Protein AF-A0A812RQC5-F1 (afdb_monomer_lite)

Foldseek 3Di:
DDDDDDDDDDDDDDDDDDDDDDDDDDDDPDDDPFFDAQEEEEADDPPDPCPVQVVLLVVVLVVVVGHYHYDDPPDDQVNLVVVLVVCLVRLHEYEQAQDLCALQPQVDPDHNVNSLVSCLVSLRAYAYAAQDPDPPRANPVGQAADNRRNPSVRNVSCCQRPNPPPPRNPDDHHYCNPPGSVRVSVVVCVNNDGD

Secondary structure (DSSP, 8-state):
-------------------PPPPPPPPPPPPP-----S-EEEE--TTSTTHHHHHHHHHHHHHTT--EEE--TT--HHHHHHHHHHHHHTT-EEEEEE-TTTT---S-SSSHHHHHHHHHHTT-EEEEEE-SSSSS---TT-SS--SS-SS-HHHHHHHHHTSTT-TT--S--EE-TT--HHHHHHHHHHHH---

Sequence (195 aa):
MGCGASASETKGSDAVVPSTSPPSAPATPAPAPTSRFSCAMFSLDLGSEYEAQMREVYEILKEQGCDVLIRDAADDGEMIEKRLSKIKEEEGVLLAVCTSNYAAFDGRPHNTYFELDFAYENKVCVWPLRVENIYPPIPAWGTGRNSRDPSGNGPAIIAIAIGPKSDGVKMKCLDCRSQTAEEIAAAISKNLKRE

Structure (mmCIF, N/CA/C/O backbone):
data_AF-A0A812RQC5-F1
#
_entry.id   AF-A0A812RQC5-F1
#
loop_
_atom_site.group_PDB
_atom_site.id
_atom_site.type_symbol
_atom_site.label_atom_id
_atom_site.label_alt_id
_atom_site.label_comp_id
_atom_site.label_asym_id
_atom_site.label_entity_id
_atom_site.label_seq_id
_atom_site.pdbx_PDB_ins_code
_atom_site.Cartn_x
_atom_site.Cartn_y
_atom_site.Cartn_z
_atom_site.occupancy
_atom_site.B_iso_or_equiv
_atom_site.auth_seq_id
_atom_site.auth_comp_id
_atom_site.auth_asym_id
_atom_site.auth_atom_id
_atom_site.pdbx_PDB_model_num
ATOM 1 N N . MET A 1 1 ? -5.236 -88.252 61.262 1.00 41.81 1 MET A N 1
ATOM 2 C CA . MET A 1 1 ? -4.851 -88.228 62.691 1.00 41.81 1 MET A CA 1
ATOM 3 C C . MET A 1 1 ? -4.342 -86.832 63.019 1.00 41.81 1 MET A C 1
ATOM 5 O O . MET A 1 1 ? -3.509 -86.354 62.266 1.00 41.81 1 MET A O 1
ATOM 9 N N . GLY A 1 2 ? -4.853 -86.223 64.098 1.00 44.31 2 GLY A N 1
ATOM 10 C CA . GLY A 1 2 ? -4.347 -84.990 64.733 1.00 44.31 2 GLY A CA 1
ATOM 11 C C . GLY A 1 2 ? -4.808 -83.693 64.053 1.00 44.31 2 GLY A C 1
ATOM 12 O O . GLY A 1 2 ? -4.371 -83.420 62.947 1.00 44.31 2 GLY A O 1
ATOM 13 N N . CYS A 1 3 ? -5.807 -82.945 64.537 1.00 39.38 3 CYS A N 1
ATOM 14 C CA . CYS A 1 3 ? -5.924 -82.211 65.814 1.00 39.38 3 CYS A CA 1
ATOM 15 C C . CYS A 1 3 ? -4.924 -81.057 65.943 1.00 39.38 3 CYS A C 1
ATOM 17 O O . CYS A 1 3 ? -3.722 -81.296 65.930 1.00 39.38 3 CYS A O 1
ATOM 19 N N . GLY A 1 4 ? -5.432 -79.848 66.206 1.00 36.91 4 GLY A N 1
ATOM 20 C CA . GLY A 1 4 ? -4.649 -78.805 66.873 1.00 36.91 4 GLY A CA 1
ATOM 21 C C . GLY A 1 4 ? -4.984 -77.383 66.450 1.00 36.91 4 GLY A C 1
ATOM 22 O O . GLY A 1 4 ? -4.296 -76.817 65.614 1.00 36.91 4 GLY A O 1
ATOM 23 N N . ALA A 1 5 ? -6.027 -76.814 67.051 1.00 44.47 5 ALA A N 1
ATOM 24 C CA . ALA A 1 5 ? -6.339 -75.389 67.017 1.00 44.47 5 ALA A CA 1
ATOM 25 C C . ALA A 1 5 ? -5.275 -74.546 67.748 1.00 44.47 5 ALA A C 1
ATOM 27 O O . ALA A 1 5 ? -4.687 -75.032 68.709 1.00 44.47 5 ALA A O 1
ATOM 28 N N . SER A 1 6 ? -5.126 -73.267 67.386 1.00 45.22 6 SER A N 1
ATOM 29 C CA . SER A 1 6 ? -5.274 -72.177 68.365 1.00 45.22 6 SER A CA 1
ATOM 30 C C . SER A 1 6 ? -5.324 -70.803 67.695 1.00 45.22 6 SER A C 1
ATOM 32 O O . SER A 1 6 ? -4.553 -70.501 66.788 1.00 45.22 6 SER A O 1
ATOM 34 N N . ALA A 1 7 ? -6.271 -69.997 68.163 1.00 47.59 7 ALA A N 1
ATOM 35 C CA . ALA A 1 7 ? -6.564 -68.635 67.743 1.00 47.59 7 ALA A CA 1
ATOM 36 C C . ALA A 1 7 ? -5.576 -67.616 68.330 1.00 47.59 7 ALA A C 1
ATOM 38 O O . ALA A 1 7 ? -4.964 -67.884 69.362 1.00 47.59 7 ALA A O 1
ATOM 39 N N . SER A 1 8 ? -5.519 -66.416 67.742 1.00 44.84 8 SER A N 1
ATOM 40 C CA . SER A 1 8 ? -5.571 -65.142 68.480 1.00 44.84 8 SER A CA 1
ATOM 41 C C . SER A 1 8 ? -5.824 -63.966 67.531 1.00 44.84 8 SER A C 1
ATOM 43 O O . SER A 1 8 ? -5.210 -63.849 66.475 1.00 44.84 8 SER A O 1
ATOM 45 N N . GLU A 1 9 ? -6.778 -63.136 67.940 1.00 43.19 9 GLU A N 1
ATOM 46 C CA . GLU A 1 9 ? -7.275 -61.902 67.330 1.00 43.19 9 GLU A CA 1
ATOM 47 C C . GLU A 1 9 ? -6.204 -60.822 67.126 1.00 43.19 9 GLU A C 1
ATOM 49 O O . GLU A 1 9 ? -5.286 -60.695 67.933 1.00 43.19 9 GLU A O 1
ATOM 54 N N . THR A 1 10 ? -6.422 -59.915 66.166 1.00 43.19 10 THR A N 1
ATOM 55 C CA . THR A 1 10 ? -6.520 -58.477 66.492 1.00 43.19 10 THR A CA 1
ATOM 56 C C . THR A 1 10 ? -7.149 -57.645 65.369 1.00 43.19 10 THR A C 1
ATOM 58 O O . THR A 1 10 ? -6.876 -57.815 64.186 1.00 43.19 10 THR A O 1
ATOM 61 N N . LYS A 1 11 ? -8.030 -56.747 65.818 1.00 46.12 11 LYS A N 1
ATOM 62 C CA . LYS A 1 11 ? -8.735 -55.655 65.134 1.00 46.12 11 LYS A CA 1
ATOM 63 C C . LYS A 1 11 ? -7.839 -54.750 64.280 1.00 46.12 11 LYS A C 1
ATOM 65 O O . LYS A 1 11 ? -6.756 -54.375 64.710 1.00 46.12 11 LYS A O 1
ATOM 70 N N . GLY A 1 12 ? -8.416 -54.236 63.194 1.00 41.06 12 GLY A N 1
ATOM 71 C CA . GLY A 1 12 ? -7.930 -53.051 62.487 1.00 41.06 12 GLY A CA 1
ATOM 72 C C . GLY A 1 12 ? -8.883 -52.635 61.369 1.00 41.06 12 GLY A C 1
ATOM 73 O O . GLY A 1 12 ? -8.657 -52.978 60.216 1.00 41.06 12 GLY A O 1
ATOM 74 N N . SER A 1 13 ? -9.973 -51.949 61.724 1.00 48.38 13 SER A N 1
ATOM 75 C CA . SER A 1 13 ? -10.787 -51.189 60.769 1.00 48.38 13 SER A CA 1
ATOM 76 C C . SER A 1 13 ? -10.016 -49.946 60.349 1.00 48.38 13 SER A C 1
ATOM 78 O O . SER A 1 13 ? -9.687 -49.149 61.221 1.00 48.38 13 SER A O 1
ATOM 80 N N . ASP A 1 14 ? -9.833 -49.731 59.049 1.00 44.38 14 ASP A N 1
ATOM 81 C CA . ASP A 1 14 ? -9.637 -48.383 58.523 1.00 44.38 14 ASP A CA 1
ATOM 82 C C . ASP A 1 14 ? -10.391 -48.205 57.206 1.00 44.38 14 ASP A C 1
ATOM 84 O O . ASP A 1 14 ? -10.466 -49.100 56.359 1.00 44.38 14 ASP A O 1
ATOM 88 N N . ALA A 1 15 ? -11.068 -47.069 57.127 1.00 44.47 15 ALA A N 1
ATOM 89 C CA . ALA A 1 15 ? -12.139 -46.774 56.200 1.00 44.47 15 ALA A CA 1
ATOM 90 C C . ALA A 1 15 ? -11.589 -46.268 54.861 1.00 44.47 15 ALA A C 1
ATOM 92 O O . ALA A 1 15 ? -10.775 -45.350 54.804 1.00 44.47 15 ALA A O 1
ATOM 93 N N . VAL A 1 16 ? -12.099 -46.827 53.763 1.00 48.31 16 VAL A N 1
ATOM 94 C CA . VAL A 1 16 ? -11.902 -46.292 52.412 1.00 48.31 16 VAL A CA 1
ATOM 95 C C . VAL A 1 16 ? -12.766 -45.038 52.259 1.00 48.31 16 VAL A C 1
ATOM 97 O O . VAL A 1 16 ? -13.988 -45.121 52.149 1.00 48.31 16 VAL A O 1
ATOM 100 N N . VAL A 1 17 ? -12.131 -43.868 52.264 1.00 55.75 17 VAL A N 1
ATOM 101 C CA . VAL A 1 17 ? -12.746 -42.595 51.861 1.00 55.75 17 VAL A CA 1
ATOM 102 C C . VAL A 1 17 ? -12.856 -42.527 50.330 1.00 55.75 17 VAL A C 1
ATOM 104 O O . VAL A 1 17 ? -11.856 -42.743 49.644 1.00 55.75 17 VAL A O 1
ATOM 107 N N . PRO A 1 18 ? -14.031 -42.206 49.757 1.00 52.88 18 PRO A N 1
ATOM 108 C CA . PRO A 1 18 ? -14.160 -41.942 48.329 1.00 52.88 18 PRO A CA 1
ATOM 109 C C . PRO A 1 18 ? -13.619 -40.542 47.993 1.00 52.88 18 PRO A C 1
ATOM 111 O O . PRO A 1 18 ? -14.075 -39.537 48.537 1.00 52.88 18 PRO A O 1
ATOM 114 N N . SER A 1 19 ? -12.648 -40.469 47.078 1.00 44.78 19 SER A N 1
ATOM 115 C CA . SER A 1 19 ? -12.186 -39.207 46.489 1.00 44.78 19 SER A CA 1
ATOM 116 C C . SER A 1 19 ? -13.228 -38.662 45.515 1.00 44.78 19 SER A C 1
ATOM 118 O O . SER A 1 19 ? -13.304 -39.082 44.363 1.00 44.78 19 SER A O 1
ATOM 120 N N . THR A 1 20 ? -14.015 -37.695 45.973 1.00 48.50 20 THR A N 1
ATOM 121 C CA . THR A 1 20 ? -14.871 -36.865 45.121 1.00 48.50 20 THR A CA 1
ATOM 122 C C . THR A 1 20 ? -14.014 -35.779 44.468 1.00 48.50 20 THR A C 1
ATOM 124 O O . THR A 1 20 ? -13.433 -34.943 45.159 1.00 48.50 20 THR A O 1
ATOM 127 N N . SER A 1 21 ? -13.902 -35.795 43.139 1.00 54.09 21 SER A N 1
ATOM 128 C CA . SER A 1 21 ? -13.226 -34.740 42.374 1.00 54.09 21 SER A CA 1
ATOM 129 C C . SER A 1 21 ? -13.984 -33.405 42.476 1.00 54.09 21 SER A C 1
ATOM 131 O O . SER A 1 21 ? -15.218 -33.412 42.476 1.00 54.09 21 SER A O 1
ATOM 133 N N . PRO A 1 22 ? -13.288 -32.255 42.538 1.00 59.88 22 PRO A N 1
ATOM 134 C CA . PRO A 1 22 ? -13.935 -30.948 42.565 1.00 59.88 22 PRO A CA 1
ATOM 135 C C . PRO A 1 22 ? -14.498 -30.553 41.184 1.00 59.88 22 PRO A C 1
ATOM 137 O O . PRO A 1 22 ? -13.989 -31.006 40.155 1.00 59.88 22 PRO A O 1
ATOM 140 N N . PRO A 1 23 ? -15.535 -29.696 41.144 1.00 55.62 23 PRO A N 1
ATOM 141 C CA . PRO A 1 23 ? -16.143 -29.228 39.903 1.00 55.62 23 PRO A CA 1
ATOM 142 C C . PRO A 1 23 ? -15.196 -28.306 39.122 1.00 55.62 23 PRO A C 1
ATOM 144 O O . PRO A 1 23 ? -14.562 -27.413 39.685 1.00 55.62 23 PRO A O 1
ATOM 147 N N . SER A 1 24 ? -15.122 -28.528 37.808 1.00 55.41 24 SER A N 1
ATOM 148 C CA . SER A 1 24 ? -14.370 -27.703 36.862 1.00 55.41 24 SER A CA 1
ATOM 149 C C . SER A 1 24 ? -14.839 -26.247 36.900 1.00 55.41 24 SER A C 1
ATOM 151 O O . SER A 1 24 ? -16.028 -25.960 36.764 1.00 55.41 24 SER A O 1
ATOM 153 N N . ALA A 1 25 ? -13.884 -25.333 37.072 1.00 59.78 25 ALA A N 1
ATOM 154 C CA . ALA A 1 25 ? -14.107 -23.896 36.990 1.00 59.78 25 ALA A CA 1
ATOM 155 C C . ALA A 1 25 ? -14.645 -23.487 35.600 1.00 59.78 25 ALA A C 1
ATOM 157 O O . ALA A 1 25 ? -14.299 -24.127 34.601 1.00 59.78 25 ALA A O 1
ATOM 158 N N . PRO A 1 26 ? -15.464 -22.423 35.509 1.00 56.00 26 PRO A N 1
ATOM 159 C CA . PRO A 1 26 ? -15.927 -21.900 34.230 1.00 56.00 26 PRO A CA 1
ATOM 160 C C . PRO A 1 26 ? -14.737 -21.418 33.394 1.00 56.00 26 PRO A C 1
ATOM 162 O O . PRO A 1 26 ? -13.873 -20.688 33.882 1.00 56.00 26 PRO A O 1
ATOM 165 N N . ALA A 1 27 ? -14.697 -21.848 32.132 1.00 54.97 27 ALA A N 1
ATOM 166 C CA . ALA A 1 27 ? -13.685 -21.437 31.172 1.00 54.97 27 ALA A CA 1
ATOM 167 C C . ALA A 1 27 ? -13.690 -19.908 31.031 1.00 54.97 27 ALA A C 1
ATOM 169 O O . ALA A 1 27 ? -14.708 -19.304 30.691 1.00 54.97 27 ALA A O 1
ATOM 170 N N . THR A 1 28 ? -12.544 -19.290 31.306 1.00 56.59 28 THR A N 1
ATOM 171 C CA . THR A 1 28 ? -12.288 -17.883 31.003 1.00 56.59 28 THR A CA 1
ATOM 172 C C . THR A 1 28 ? -12.562 -17.646 29.512 1.00 56.59 28 THR A C 1
ATOM 174 O O . THR A 1 28 ? -12.042 -18.411 28.693 1.00 56.59 28 THR A O 1
ATOM 177 N N . PRO A 1 29 ? -13.362 -16.634 29.125 1.00 55.22 29 PRO A N 1
ATOM 178 C CA . PRO A 1 29 ? -13.504 -16.281 27.720 1.00 55.22 29 PRO A CA 1
ATOM 179 C C . PRO A 1 29 ? -12.118 -15.951 27.162 1.00 55.22 29 PRO A C 1
ATOM 181 O O . PRO A 1 29 ? -11.363 -15.185 27.763 1.00 55.22 29 PRO A O 1
ATOM 184 N N . ALA A 1 30 ? -11.765 -16.588 26.045 1.00 56.34 30 ALA A N 1
ATOM 185 C CA . ALA A 1 30 ? -10.523 -16.306 25.341 1.00 56.34 30 ALA A CA 1
ATOM 186 C C . ALA A 1 30 ? -10.435 -14.795 25.048 1.00 56.34 30 ALA A C 1
ATOM 188 O O . ALA A 1 30 ? -11.458 -14.198 24.702 1.00 56.34 30 ALA A O 1
ATOM 189 N N . PRO A 1 31 ? -9.255 -14.164 25.194 1.00 47.78 31 PRO A N 1
ATOM 190 C CA . PRO A 1 31 ? -9.100 -12.754 24.870 1.00 47.78 31 PRO A CA 1
ATOM 191 C C . PRO A 1 31 ? -9.508 -12.522 23.411 1.00 47.78 31 PRO A C 1
ATOM 193 O O . PRO A 1 31 ? -9.079 -13.257 22.517 1.00 47.78 31 PRO A O 1
ATOM 196 N N . ALA A 1 32 ? -10.363 -11.521 23.192 1.00 47.94 32 ALA A N 1
ATOM 197 C CA . ALA A 1 32 ? -10.750 -11.070 21.863 1.00 47.94 32 ALA A CA 1
ATOM 198 C C . ALA A 1 32 ? -9.495 -10.709 21.040 1.00 47.94 32 ALA A C 1
ATOM 200 O O . ALA A 1 32 ? -8.478 -10.308 21.622 1.00 47.94 32 ALA A O 1
ATOM 201 N N . PRO A 1 33 ? -9.514 -10.891 19.707 1.00 45.19 33 PRO A N 1
ATOM 202 C CA . PRO A 1 33 ? -8.381 -10.547 18.862 1.00 45.19 33 PRO A CA 1
ATOM 203 C C . PRO A 1 33 ? -8.095 -9.046 18.977 1.00 45.19 33 PRO A C 1
ATOM 205 O O . PRO A 1 33 ? -8.809 -8.216 18.428 1.00 45.19 33 PRO A O 1
ATOM 208 N N . THR A 1 34 ? -7.029 -8.697 19.692 1.00 48.62 34 THR A N 1
ATOM 209 C CA . THR A 1 34 ? -6.554 -7.321 19.806 1.00 48.62 34 THR A CA 1
ATOM 210 C C . THR A 1 34 ? -6.137 -6.823 18.430 1.00 48.62 34 THR A C 1
ATOM 212 O O . THR A 1 34 ? -5.195 -7.345 17.823 1.00 48.62 34 THR A O 1
ATOM 215 N N . SER A 1 35 ? -6.834 -5.814 17.915 1.00 54.34 35 SER A N 1
ATOM 216 C CA . SER A 1 35 ? -6.371 -5.128 16.713 1.00 54.34 35 SER A CA 1
ATOM 217 C C . SER A 1 35 ? -4.988 -4.547 16.918 1.00 54.34 35 SER A C 1
ATOM 219 O O . SER A 1 35 ? -4.636 -4.088 18.010 1.00 54.34 35 SER A O 1
ATOM 221 N N . ARG A 1 36 ? -4.208 -4.567 15.842 1.00 65.44 36 ARG A N 1
ATOM 222 C CA . ARG A 1 36 ? -2.776 -4.283 15.886 1.00 65.44 36 ARG A CA 1
ATOM 223 C C . ARG A 1 36 ? -2.381 -2.929 15.310 1.00 65.44 36 ARG A C 1
ATOM 225 O O . ARG A 1 36 ? -1.261 -2.525 15.578 1.00 65.44 36 ARG A O 1
ATOM 232 N N . PHE A 1 37 ? -3.253 -2.249 14.565 1.00 75.69 37 PHE A N 1
ATOM 233 C CA . PHE A 1 37 ? -2.884 -1.047 13.807 1.00 75.69 37 PHE A CA 1
ATOM 234 C C . PHE A 1 37 ? -3.917 0.062 14.005 1.00 75.69 37 PHE A C 1
ATOM 236 O O . PHE A 1 37 ? -5.107 -0.186 13.854 1.00 75.69 37 PHE A O 1
ATOM 243 N N . SER A 1 38 ? -3.474 1.275 14.337 1.00 81.12 38 SER A N 1
ATOM 244 C CA . SER A 1 38 ? -4.353 2.446 14.513 1.00 81.12 38 SER A CA 1
ATOM 245 C C . SER A 1 38 ? -4.619 3.220 13.226 1.00 81.12 38 SER A C 1
ATOM 247 O O . SER A 1 38 ? -5.593 3.961 13.172 1.00 81.12 38 SER A O 1
ATOM 249 N N . CYS A 1 39 ? -3.773 3.046 12.209 1.00 91.00 39 CYS A N 1
ATOM 250 C CA . CYS A 1 39 ? -3.795 3.830 10.981 1.00 91.00 39 CYS A CA 1
ATOM 251 C C . CYS A 1 39 ? -3.306 2.996 9.791 1.00 91.00 39 CYS A C 1
ATOM 253 O O . CYS A 1 39 ? -2.495 2.078 9.958 1.00 91.00 39 CYS A O 1
ATOM 255 N N . ALA A 1 40 ? -3.787 3.305 8.589 1.00 94.00 40 ALA A N 1
ATOM 256 C CA . ALA A 1 40 ? -3.334 2.672 7.356 1.00 94.00 40 ALA A CA 1
ATOM 257 C C . ALA A 1 40 ? -3.120 3.683 6.226 1.00 94.00 40 ALA A C 1
ATOM 259 O O . ALA A 1 40 ? -3.833 4.676 6.134 1.00 94.00 40 ALA A O 1
ATOM 260 N N . MET A 1 41 ? -2.185 3.407 5.318 1.00 95.44 41 MET A N 1
ATOM 261 C CA . MET A 1 41 ? -1.976 4.200 4.103 1.00 95.44 41 MET A CA 1
ATOM 262 C C . MET A 1 41 ? -2.011 3.318 2.861 1.00 95.44 41 MET A C 1
ATOM 264 O O . MET A 1 41 ? -1.260 2.350 2.770 1.00 95.44 41 MET A O 1
ATOM 268 N N . PHE A 1 42 ? -2.832 3.681 1.877 1.00 95.69 42 PHE A N 1
ATOM 269 C CA . PHE A 1 42 ? -2.803 3.073 0.550 1.00 95.69 42 PHE A CA 1
ATOM 270 C C . PHE A 1 42 ? -1.585 3.542 -0.244 1.00 95.69 42 PHE A C 1
ATOM 272 O O . PHE A 1 42 ? -1.436 4.730 -0.531 1.00 95.69 42 PHE A O 1
ATOM 279 N N . SER A 1 43 ? -0.758 2.576 -0.637 1.00 93.75 43 SER A N 1
ATOM 280 C CA . SER A 1 43 ? 0.317 2.722 -1.614 1.00 93.75 43 SER A CA 1
ATOM 281 C C . SER A 1 43 ? -0.187 2.185 -2.950 1.00 93.75 43 SER A C 1
ATOM 283 O O . SER A 1 43 ? -0.335 0.970 -3.118 1.00 93.75 43 SER A O 1
ATOM 285 N N . LEU A 1 44 ? -0.515 3.085 -3.878 1.00 91.06 44 LEU A N 1
ATOM 286 C CA . LEU A 1 44 ? -1.114 2.738 -5.168 1.00 91.06 44 LEU A CA 1
ATOM 287 C C . LEU A 1 44 ? -0.437 3.451 -6.339 1.00 91.06 44 LEU A C 1
ATOM 289 O O . LEU A 1 44 ? 0.070 4.566 -6.210 1.00 91.06 44 LEU A O 1
ATOM 293 N N . ASP A 1 45 ? -0.452 2.792 -7.494 1.00 86.88 45 ASP A N 1
ATOM 294 C CA . ASP A 1 45 ? -0.010 3.379 -8.756 1.00 86.88 45 ASP A CA 1
ATOM 295 C C . ASP A 1 45 ? -1.134 4.250 -9.339 1.00 86.88 45 ASP A C 1
ATOM 297 O O . ASP A 1 45 ? -2.206 3.743 -9.693 1.00 86.88 45 ASP A O 1
ATOM 301 N N . LEU A 1 46 ? -0.906 5.566 -9.387 1.00 85.12 46 LEU A N 1
ATOM 302 C CA . LEU A 1 46 ? -1.868 6.535 -9.914 1.00 85.12 46 LEU A CA 1
ATOM 303 C C . LEU A 1 46 ? -2.037 6.340 -11.429 1.00 85.12 46 LEU A C 1
ATOM 305 O O . LEU A 1 46 ? -1.063 6.218 -12.170 1.00 85.12 46 LEU A O 1
ATOM 309 N N . GLY A 1 47 ? -3.279 6.335 -11.899 1.00 83.56 47 GLY A N 1
ATOM 310 C CA . GLY A 1 47 ? -3.658 6.045 -13.280 1.00 83.56 47 GLY A CA 1
ATOM 311 C C . GLY A 1 47 ? -3.787 4.553 -13.600 1.00 83.56 47 GLY A C 1
ATOM 312 O O . GLY A 1 47 ? -4.035 4.208 -14.757 1.00 83.56 47 GLY A O 1
ATOM 313 N N . SER A 1 48 ? -3.625 3.664 -12.616 1.00 86.19 48 SER A N 1
ATOM 314 C CA . SER A 1 48 ? -3.915 2.238 -12.795 1.00 86.19 48 SER A CA 1
ATOM 315 C C . SER A 1 48 ? -5.421 1.973 -12.896 1.00 86.19 48 SER A C 1
ATOM 317 O O . SER A 1 48 ? -6.243 2.732 -12.383 1.00 86.19 48 SER A O 1
ATOM 319 N N . GLU A 1 49 ? -5.799 0.852 -13.516 1.00 90.69 49 GLU A N 1
ATOM 320 C CA . GLU A 1 49 ? -7.209 0.436 -13.624 1.00 90.69 49 GLU A CA 1
ATOM 321 C C . GLU A 1 49 ? -7.873 0.172 -12.259 1.00 90.69 49 GLU A C 1
ATOM 323 O O . GLU A 1 49 ? -9.094 0.236 -12.139 1.00 90.69 49 GLU A O 1
ATOM 328 N N . TYR A 1 50 ? -7.066 -0.064 -11.219 1.00 92.69 50 TYR A N 1
ATOM 329 C CA . TYR A 1 50 ? -7.524 -0.335 -9.856 1.00 92.69 50 TYR A CA 1
ATOM 330 C C . TYR A 1 50 ? -7.653 0.928 -8.995 1.00 92.69 50 TYR A C 1
ATOM 332 O O . TYR A 1 50 ? -8.180 0.846 -7.887 1.00 92.69 50 TYR A O 1
ATOM 340 N N . GLU A 1 51 ? -7.201 2.099 -9.466 1.00 93.12 51 GLU A N 1
ATOM 341 C CA . GLU A 1 51 ? -7.243 3.333 -8.671 1.00 93.12 51 GLU A CA 1
ATOM 342 C C . GLU A 1 51 ? -8.670 3.675 -8.228 1.00 93.12 51 GLU A C 1
ATOM 344 O O . GLU A 1 51 ? -8.894 3.937 -7.048 1.00 93.12 51 GLU A O 1
ATOM 349 N N . ALA A 1 52 ? -9.638 3.641 -9.150 1.00 94.56 52 ALA A N 1
ATOM 350 C CA . ALA A 1 52 ? -11.024 3.995 -8.848 1.00 94.56 52 ALA A CA 1
ATOM 351 C C . ALA A 1 52 ? -11.620 3.086 -7.761 1.00 94.56 52 ALA A C 1
ATOM 353 O O . ALA A 1 52 ? -12.194 3.581 -6.793 1.00 94.56 52 ALA A O 1
ATOM 354 N N . GLN A 1 53 ? -11.401 1.773 -7.878 1.00 95.56 53 GLN A N 1
ATOM 355 C CA . GLN A 1 53 ? -11.853 0.802 -6.884 1.00 95.56 53 GLN A CA 1
ATOM 356 C C . GLN A 1 53 ? -11.184 1.038 -5.522 1.00 95.56 53 GLN A C 1
ATOM 358 O O . GLN A 1 53 ? -11.853 1.020 -4.497 1.00 95.56 53 GLN A O 1
ATOM 363 N N . MET A 1 54 ? -9.872 1.292 -5.480 1.00 96.38 54 MET A N 1
ATOM 364 C CA . MET A 1 54 ? -9.169 1.527 -4.210 1.00 96.38 54 MET A CA 1
ATOM 365 C C . MET A 1 54 ? -9.557 2.860 -3.559 1.00 96.38 54 MET A C 1
ATOM 367 O O . MET A 1 54 ? -9.568 2.958 -2.333 1.00 96.38 54 MET A O 1
ATOM 371 N N . ARG A 1 55 ? -9.926 3.877 -4.348 1.00 96.38 55 ARG A N 1
ATOM 372 C CA . ARG A 1 55 ? -10.510 5.121 -3.825 1.00 96.38 55 ARG A CA 1
ATOM 373 C C . ARG A 1 55 ? -11.899 4.893 -3.235 1.00 96.38 55 ARG A C 1
ATOM 375 O O . ARG A 1 55 ? -12.191 5.433 -2.175 1.00 96.38 55 ARG A O 1
ATOM 382 N N . GLU A 1 56 ? -12.719 4.057 -3.862 1.00 97.12 56 G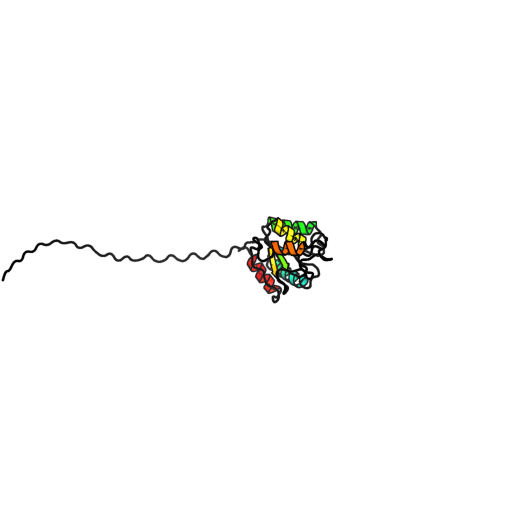LU A N 1
ATOM 383 C CA . GLU A 1 56 ? -14.011 3.648 -3.301 1.00 97.12 56 GLU A CA 1
ATOM 384 C C . GLU A 1 56 ? -13.834 2.897 -1.971 1.00 97.12 56 GLU A C 1
ATOM 386 O O . GLU A 1 56 ? -14.469 3.242 -0.976 1.00 97.12 56 GLU A O 1
ATOM 391 N N . VAL A 1 57 ? -12.885 1.954 -1.901 1.00 97.56 57 VAL A N 1
ATOM 392 C CA . VAL A 1 57 ? -12.501 1.275 -0.648 1.00 97.56 57 VAL A CA 1
ATOM 393 C C . VAL A 1 57 ? -12.080 2.289 0.422 1.00 97.56 57 VAL A C 1
ATOM 395 O O . VAL A 1 57 ? -12.491 2.171 1.577 1.00 97.56 57 VAL A O 1
ATOM 398 N N . TYR A 1 58 ? -11.261 3.280 0.057 1.00 96.88 58 TYR A N 1
ATOM 399 C CA . TYR A 1 58 ? -10.822 4.345 0.960 1.00 96.88 58 TYR A CA 1
ATOM 400 C C . TYR A 1 58 ? -12.003 5.135 1.542 1.00 96.88 58 TYR A C 1
ATOM 402 O O . TYR A 1 58 ? -12.056 5.312 2.761 1.00 96.88 58 TYR A O 1
ATOM 410 N N . GLU A 1 59 ? -12.961 5.563 0.714 1.00 97.62 59 GLU A N 1
ATOM 411 C CA . GLU A 1 59 ? -14.137 6.301 1.194 1.00 97.62 59 GLU A CA 1
ATOM 412 C C . GLU A 1 59 ? -14.993 5.439 2.131 1.00 97.62 59 GLU A C 1
ATOM 414 O O . GLU A 1 59 ? -15.343 5.890 3.220 1.00 97.62 59 GLU A O 1
ATOM 419 N N . ILE A 1 60 ? -15.226 4.163 1.797 1.00 97.19 60 ILE A N 1
ATOM 420 C CA . ILE A 1 60 ? -15.968 3.233 2.667 1.00 97.19 60 ILE A CA 1
ATOM 421 C C . ILE A 1 60 ? -15.271 3.076 4.030 1.00 97.19 60 ILE A C 1
ATOM 423 O O . ILE A 1 60 ? -15.919 3.105 5.078 1.00 97.19 60 ILE A O 1
ATOM 427 N N . LEU A 1 61 ? -13.946 2.905 4.052 1.00 95.38 61 LEU A N 1
ATOM 428 C CA . LEU A 1 61 ? -13.178 2.776 5.298 1.00 95.38 61 LEU A CA 1
ATOM 429 C C . LEU A 1 61 ? -13.251 4.050 6.148 1.00 95.38 61 LEU A C 1
ATOM 431 O O . LEU A 1 61 ? -13.397 3.975 7.371 1.00 95.38 61 LEU A O 1
ATOM 435 N N . LYS A 1 62 ? -13.187 5.213 5.504 1.00 94.94 62 LYS A N 1
ATOM 436 C CA . LYS A 1 62 ? -13.297 6.518 6.154 1.00 94.94 62 LYS A CA 1
ATOM 437 C C . LYS A 1 62 ? -14.690 6.747 6.742 1.00 94.94 62 LYS A C 1
ATOM 439 O O . LYS A 1 62 ? -14.796 7.185 7.885 1.00 94.94 62 LYS A O 1
ATOM 444 N N . GLU A 1 63 ? -15.752 6.387 6.021 1.00 94.94 63 GLU A N 1
ATOM 445 C CA . GLU A 1 63 ? -17.134 6.417 6.523 1.00 94.94 63 GLU A CA 1
ATOM 446 C C . GLU A 1 63 ? -17.338 5.479 7.723 1.00 94.94 63 GLU A C 1
ATOM 448 O O . GLU A 1 63 ? -18.089 5.793 8.646 1.00 94.94 63 GLU A O 1
ATOM 453 N N . GLN A 1 64 ? -16.617 4.355 7.763 1.00 92.75 64 GLN A N 1
ATOM 454 C CA . GLN A 1 64 ? -16.591 3.435 8.906 1.00 92.75 64 GLN A CA 1
ATOM 455 C C . GLN A 1 64 ? -15.760 3.941 10.098 1.00 92.75 64 GLN A C 1
ATOM 457 O O . GLN A 1 64 ? -15.663 3.232 11.107 1.00 92.75 64 GLN A O 1
ATOM 462 N N . GLY A 1 65 ? -15.159 5.130 9.997 1.00 91.19 65 GLY A N 1
ATOM 463 C CA . GLY A 1 65 ? -14.345 5.746 11.043 1.00 91.19 65 GLY A CA 1
ATOM 464 C C . GLY A 1 65 ? -12.932 5.173 11.169 1.00 91.19 65 GLY A C 1
ATOM 465 O O . GLY A 1 65 ? -12.307 5.348 12.212 1.00 91.19 65 GLY A O 1
ATOM 466 N N . CYS A 1 66 ? -12.422 4.465 10.156 1.00 91.56 66 CYS A N 1
ATOM 467 C CA . CYS A 1 66 ? -11.025 4.034 10.142 1.00 91.56 66 CYS A CA 1
ATOM 468 C C . CYS A 1 66 ? -10.100 5.219 9.817 1.00 91.56 66 CYS A C 1
ATOM 470 O O . CYS A 1 66 ? -10.385 5.994 8.903 1.00 91.56 66 CYS A O 1
ATOM 472 N N . ASP A 1 67 ? -8.968 5.333 10.521 1.00 93.25 67 ASP A N 1
ATOM 473 C CA . ASP A 1 67 ? -7.912 6.283 10.155 1.00 93.25 67 ASP A CA 1
ATOM 474 C C . ASP A 1 67 ? -7.142 5.727 8.955 1.00 93.25 67 ASP A C 1
ATOM 476 O O . ASP A 1 67 ? -6.274 4.858 9.074 1.00 93.25 67 ASP A O 1
ATOM 480 N N . VAL A 1 68 ? -7.555 6.160 7.770 1.00 95.12 68 VAL A N 1
ATOM 481 C CA . VAL A 1 68 ? -6.966 5.744 6.503 1.00 95.12 68 VAL A CA 1
ATOM 482 C C . VAL A 1 68 ? -6.461 6.952 5.735 1.00 95.12 68 VAL A C 1
ATOM 484 O O . VAL A 1 68 ? -7.091 8.010 5.683 1.00 95.12 68 VAL A O 1
ATOM 487 N N . LEU A 1 69 ? -5.309 6.775 5.107 1.00 95.31 69 LEU A N 1
ATOM 488 C CA . LEU A 1 69 ? -4.645 7.737 4.248 1.00 95.31 69 LEU A CA 1
ATOM 489 C C . LEU A 1 69 ? -4.574 7.159 2.837 1.00 95.31 69 LEU A C 1
ATOM 491 O O . LEU A 1 69 ? -4.403 5.955 2.642 1.00 95.31 69 LEU A O 1
ATOM 495 N N . ILE A 1 70 ? -4.656 8.027 1.841 1.00 93.06 70 ILE A N 1
ATOM 496 C CA . ILE A 1 70 ? -4.432 7.674 0.444 1.00 93.06 70 ILE A CA 1
ATOM 497 C C . ILE A 1 70 ? -3.618 8.779 -0.214 1.00 93.06 70 ILE A C 1
ATOM 499 O O . ILE A 1 70 ? -3.721 9.951 0.172 1.00 93.06 70 ILE A O 1
ATOM 503 N N . ARG A 1 71 ? -2.790 8.388 -1.182 1.00 85.31 71 ARG A N 1
ATOM 504 C CA . ARG A 1 71 ? -2.082 9.327 -2.041 1.00 85.31 71 ARG A CA 1
ATOM 505 C C . ARG A 1 71 ? -3.047 9.979 -3.033 1.00 85.31 71 ARG A C 1
ATOM 507 O O . ARG A 1 71 ? -3.865 9.315 -3.676 1.00 85.31 71 ARG A O 1
ATOM 514 N N . ASP A 1 72 ? -2.905 11.282 -3.194 1.00 84.44 72 ASP A N 1
ATOM 515 C CA . ASP A 1 72 ? -3.572 12.083 -4.206 1.00 84.44 72 ASP A CA 1
ATOM 516 C C . ASP A 1 72 ? -2.610 12.479 -5.336 1.00 84.44 72 ASP A C 1
ATOM 518 O O . ASP A 1 72 ? -1.395 12.552 -5.152 1.00 84.44 72 ASP A O 1
ATOM 522 N N . ALA A 1 73 ? -3.152 12.748 -6.523 1.00 80.50 73 ALA A N 1
ATOM 523 C CA . ALA A 1 73 ? -2.371 13.246 -7.651 1.00 80.50 73 ALA A CA 1
ATOM 524 C C . ALA A 1 73 ? -1.805 14.653 -7.398 1.00 80.50 73 ALA A C 1
ATOM 526 O O . ALA A 1 73 ? -0.789 15.015 -7.990 1.00 80.50 73 ALA A O 1
ATOM 527 N N . ALA A 1 74 ? -2.447 15.433 -6.523 1.00 84.19 74 ALA A N 1
ATOM 528 C CA . ALA A 1 74 ? -1.972 16.747 -6.104 1.00 84.19 74 ALA A CA 1
ATOM 529 C C . ALA A 1 74 ? -0.901 16.698 -4.999 1.00 84.19 74 ALA A C 1
ATOM 531 O O . ALA A 1 74 ? -0.359 17.747 -4.647 1.00 84.19 74 ALA A O 1
ATOM 532 N N . ASP A 1 75 ? -0.602 15.519 -4.443 1.00 84.38 75 ASP A N 1
ATOM 533 C CA . ASP A 1 75 ? 0.404 15.397 -3.395 1.00 84.38 75 ASP A CA 1
ATOM 534 C C . ASP A 1 75 ? 1.807 15.672 -3.940 1.00 84.38 75 ASP A C 1
ATOM 536 O O . ASP A 1 75 ? 2.263 15.063 -4.912 1.00 84.38 75 ASP A O 1
ATOM 540 N N . ASP A 1 76 ? 2.517 16.553 -3.247 1.00 86.44 76 ASP A N 1
ATOM 541 C CA . ASP A 1 76 ? 3.949 16.723 -3.400 1.00 86.44 76 ASP A CA 1
ATOM 542 C C . ASP A 1 76 ? 4.713 15.748 -2.489 1.00 86.44 76 ASP A C 1
ATOM 544 O O . ASP A 1 76 ? 4.144 14.942 -1.743 1.00 86.44 76 ASP A O 1
ATOM 548 N N . GLY A 1 77 ? 6.040 15.816 -2.565 1.00 85.06 77 GLY A N 1
ATOM 549 C CA . GLY A 1 77 ? 6.907 14.958 -1.771 1.00 85.06 77 GLY A CA 1
ATOM 550 C C . GLY A 1 77 ? 6.746 15.125 -0.266 1.00 85.06 77 GLY A C 1
ATOM 551 O O . GLY A 1 77 ? 6.711 14.132 0.458 1.00 85.06 77 GLY A O 1
ATOM 552 N N . GLU A 1 78 ? 6.576 16.361 0.204 1.00 88.50 78 GLU A N 1
ATOM 553 C CA . GLU A 1 78 ? 6.440 16.664 1.630 1.00 88.50 78 GLU A CA 1
ATOM 554 C C . GLU A 1 78 ? 5.134 16.082 2.190 1.00 88.50 78 GLU A C 1
ATOM 556 O O . GLU A 1 78 ? 5.102 15.534 3.295 1.00 88.50 78 GLU A O 1
ATOM 561 N N . MET A 1 79 ? 4.046 16.147 1.421 1.00 89.94 79 MET A N 1
ATOM 562 C CA . MET A 1 79 ? 2.764 15.554 1.795 1.00 89.94 79 MET A CA 1
ATOM 563 C C . MET A 1 79 ? 2.827 14.025 1.870 1.00 89.94 79 MET A C 1
ATOM 565 O O . MET A 1 79 ? 2.209 13.430 2.759 1.00 89.94 79 MET A O 1
ATOM 569 N N . ILE A 1 80 ? 3.572 13.374 0.975 1.00 90.88 80 ILE A N 1
ATOM 570 C CA . ILE A 1 80 ? 3.773 11.918 1.013 1.00 90.88 80 ILE A CA 1
ATOM 571 C C . ILE A 1 80 ? 4.642 11.538 2.218 1.00 90.88 80 ILE A C 1
ATOM 573 O O . ILE A 1 80 ? 4.274 10.646 2.981 1.00 90.88 80 ILE A O 1
ATOM 577 N N . GLU A 1 81 ? 5.735 12.262 2.462 1.00 91.75 81 GLU A N 1
ATOM 578 C CA . GLU A 1 81 ? 6.605 12.051 3.625 1.00 91.75 81 GLU A CA 1
ATOM 579 C C . GLU A 1 81 ? 5.871 12.238 4.956 1.00 91.75 81 GLU A C 1
ATOM 581 O O . GLU A 1 81 ? 6.057 11.439 5.876 1.00 91.75 81 GLU A O 1
ATOM 586 N N . LYS A 1 82 ? 4.989 13.240 5.068 1.00 93.56 82 LYS A N 1
ATOM 587 C CA . LYS A 1 82 ? 4.149 13.440 6.260 1.00 93.56 82 LYS A CA 1
ATOM 588 C C . LYS A 1 82 ? 3.220 12.258 6.512 1.00 93.56 82 LYS A C 1
ATOM 590 O O . LYS A 1 82 ? 3.110 11.811 7.652 1.00 93.56 82 LYS A O 1
ATOM 595 N N . ARG A 1 83 ? 2.575 11.718 5.472 1.00 94.44 83 ARG A N 1
ATOM 596 C CA . ARG A 1 83 ? 1.712 10.530 5.604 1.00 94.44 83 ARG A CA 1
ATOM 597 C C . ARG A 1 83 ? 2.515 9.293 6.013 1.00 94.44 83 ARG A C 1
ATOM 599 O O . ARG A 1 83 ? 2.102 8.579 6.924 1.00 94.44 83 ARG A O 1
ATOM 606 N N . LEU A 1 84 ? 3.677 9.079 5.395 1.00 94.06 84 LEU A N 1
ATOM 607 C CA . LEU A 1 84 ? 4.595 7.989 5.738 1.00 94.06 84 LEU A CA 1
ATOM 608 C C . LEU A 1 84 ? 5.118 8.109 7.180 1.00 94.06 84 LEU A C 1
ATOM 610 O O . LEU A 1 84 ? 5.203 7.118 7.905 1.00 94.06 84 LEU A O 1
ATOM 614 N N . SER A 1 85 ? 5.412 9.330 7.625 1.00 94.50 85 SER A N 1
ATOM 615 C CA . SER A 1 85 ? 5.814 9.605 9.007 1.00 94.50 85 SER A CA 1
ATOM 616 C C . SER A 1 85 ? 4.675 9.311 9.980 1.00 94.50 85 SER A C 1
ATOM 618 O O . SER A 1 85 ? 4.904 8.629 10.975 1.00 94.50 85 SER A O 1
ATOM 620 N N . LYS A 1 86 ? 3.437 9.704 9.648 1.00 94.50 86 LYS A N 1
ATOM 621 C CA . LYS A 1 86 ? 2.250 9.396 10.459 1.00 94.50 86 LYS A CA 1
ATOM 622 C C . LYS A 1 86 ? 2.061 7.888 10.644 1.00 94.50 86 LYS A C 1
ATOM 624 O O . LYS A 1 86 ? 1.969 7.430 11.778 1.00 94.50 86 LYS A O 1
ATOM 629 N N . ILE A 1 87 ? 2.059 7.095 9.565 1.00 93.75 87 ILE A N 1
ATOM 630 C CA . ILE A 1 87 ? 1.897 5.634 9.704 1.00 93.75 87 ILE A CA 1
ATOM 631 C C . ILE A 1 87 ? 3.058 4.990 10.466 1.00 93.75 87 ILE A C 1
ATOM 633 O O . ILE A 1 87 ? 2.863 3.964 11.103 1.00 93.75 87 ILE A O 1
ATOM 637 N N . LYS A 1 88 ? 4.263 5.563 10.427 1.00 93.44 88 LYS A N 1
ATOM 638 C CA . LYS A 1 88 ? 5.388 5.080 11.232 1.00 93.44 88 LYS A CA 1
ATOM 639 C C . LYS A 1 88 ? 5.180 5.383 12.717 1.00 93.44 88 LYS A C 1
ATOM 641 O O . LYS A 1 88 ? 5.364 4.495 13.543 1.00 93.44 88 LYS A O 1
ATOM 646 N N . GLU A 1 89 ? 4.833 6.622 13.050 1.00 92.75 89 GLU A N 1
ATOM 647 C CA . GLU A 1 89 ? 4.651 7.088 14.430 1.00 92.75 89 GLU A CA 1
ATOM 648 C C . GLU A 1 89 ? 3.469 6.408 15.125 1.00 92.75 89 GLU A C 1
ATOM 650 O O . GLU A 1 89 ? 3.554 6.076 16.305 1.00 92.75 89 GLU A O 1
ATOM 655 N N . GLU A 1 90 ? 2.393 6.143 14.386 1.00 90.56 90 GLU A N 1
ATOM 656 C CA . GLU A 1 90 ? 1.179 5.501 14.900 1.00 90.56 90 GLU A CA 1
ATOM 657 C C . GLU A 1 90 ? 1.203 3.971 14.792 1.00 90.56 90 GLU A C 1
ATOM 659 O O . GLU A 1 90 ? 0.154 3.334 14.917 1.00 90.56 90 GLU A O 1
ATOM 664 N N . GLU A 1 91 ? 2.375 3.382 14.525 1.00 88.69 91 GLU A N 1
ATOM 665 C CA . GLU A 1 91 ? 2.552 1.941 14.305 1.00 88.69 91 GLU A CA 1
ATOM 666 C C . GLU A 1 91 ? 1.507 1.372 13.331 1.00 88.69 91 GLU A C 1
ATOM 668 O O . GLU A 1 91 ? 0.926 0.314 13.559 1.00 88.69 91 GLU A O 1
ATOM 673 N N . GLY A 1 92 ? 1.224 2.117 12.266 1.00 91.06 92 GLY A N 1
ATOM 674 C CA . GLY A 1 92 ? 0.243 1.800 11.245 1.00 91.06 92 GLY A CA 1
ATOM 675 C C . GLY A 1 92 ? 0.733 0.784 10.215 1.00 91.06 92 GLY A C 1
ATOM 676 O O . GLY A 1 92 ? 1.751 0.101 10.372 1.00 91.06 92 GLY A O 1
ATOM 677 N N . VAL A 1 93 ? -0.032 0.677 9.132 1.00 92.25 93 VAL A N 1
ATOM 678 C CA . VAL A 1 93 ? 0.217 -0.284 8.057 1.00 92.25 93 VAL A CA 1
ATOM 679 C C . VAL A 1 93 ? 0.202 0.368 6.678 1.00 92.25 93 VAL A C 1
ATOM 681 O O . VAL A 1 93 ? -0.657 1.188 6.359 1.00 92.25 93 VAL A O 1
ATOM 684 N N . LEU A 1 94 ? 1.142 -0.033 5.828 1.00 93.88 94 LEU A N 1
ATOM 685 C CA . LEU A 1 94 ? 1.143 0.288 4.409 1.00 93.88 94 LEU A CA 1
ATOM 686 C C . LEU A 1 94 ? 0.336 -0.771 3.643 1.00 93.88 94 LEU A C 1
ATOM 688 O O . LEU A 1 94 ? 0.712 -1.942 3.597 1.00 93.88 94 LEU A O 1
ATOM 692 N N . LEU A 1 95 ? -0.769 -0.365 3.028 1.00 94.94 95 LEU A N 1
ATOM 693 C CA . LEU A 1 95 ? -1.596 -1.197 2.157 1.00 94.94 95 LEU A CA 1
ATOM 694 C C . LEU A 1 95 ? -1.027 -1.131 0.733 1.00 94.94 95 LEU A C 1
ATOM 696 O O . LEU A 1 95 ? -1.270 -0.173 -0.000 1.00 94.94 95 LEU A O 1
ATOM 700 N N . ALA A 1 96 ? -0.239 -2.134 0.353 1.00 93.69 96 ALA A N 1
ATOM 701 C CA . ALA A 1 96 ? 0.463 -2.182 -0.927 1.00 93.69 96 ALA A CA 1
ATOM 702 C C . ALA A 1 96 ? -0.443 -2.742 -2.033 1.00 93.69 96 ALA A C 1
ATOM 704 O O . ALA A 1 96 ? -0.652 -3.956 -2.105 1.00 93.69 96 ALA A O 1
ATOM 705 N N . VAL A 1 97 ? -0.969 -1.883 -2.912 1.00 94.00 97 VAL A N 1
ATOM 706 C CA . VAL A 1 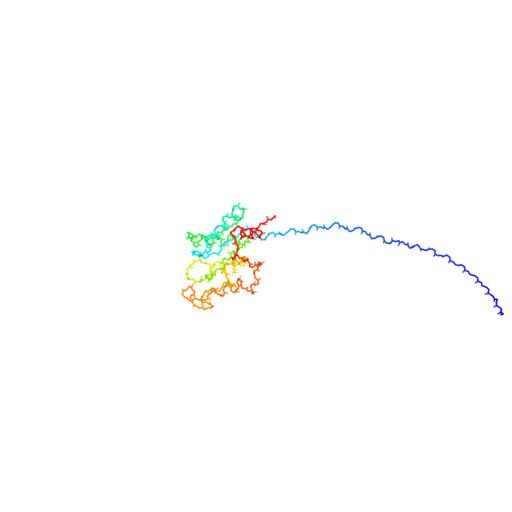97 ? -1.810 -2.292 -4.051 1.00 94.00 97 VAL A CA 1
ATOM 707 C C . VAL A 1 97 ? -0.931 -2.925 -5.131 1.00 94.00 97 VAL A C 1
ATOM 709 O O . VAL A 1 97 ? -0.325 -2.249 -5.959 1.00 94.00 97 VAL A O 1
ATOM 712 N N . CYS A 1 98 ? -0.840 -4.253 -5.102 1.00 91.12 98 CYS A N 1
ATOM 713 C CA . CYS A 1 98 ? 0.092 -5.035 -5.906 1.00 91.12 98 CYS A CA 1
ATOM 714 C C . CYS A 1 98 ? -0.402 -5.185 -7.352 1.00 91.12 98 CYS A C 1
ATOM 716 O O . CYS A 1 98 ? -1.049 -6.178 -7.695 1.00 91.12 98 CYS A O 1
ATOM 718 N N . THR A 1 99 ? -0.063 -4.205 -8.186 1.00 89.94 99 THR A N 1
ATOM 719 C CA . THR A 1 99 ? -0.178 -4.257 -9.650 1.00 89.94 99 THR A CA 1
ATOM 720 C C . THR A 1 99 ? 1.128 -4.734 -10.290 1.00 89.94 99 THR A C 1
ATOM 722 O O . THR A 1 99 ? 2.189 -4.742 -9.662 1.00 89.94 99 THR A O 1
ATOM 725 N N . SER A 1 100 ? 1.092 -5.056 -11.580 1.00 84.62 100 SER A N 1
ATOM 726 C CA . SER A 1 100 ? 2.276 -5.362 -12.399 1.00 84.62 100 SER A CA 1
ATOM 727 C C . SER A 1 100 ? 3.262 -4.198 -12.558 1.00 84.62 100 SER A C 1
ATOM 729 O O . SER A 1 100 ? 4.351 -4.397 -13.094 1.00 84.62 100 SER A O 1
ATOM 731 N N . ASN A 1 101 ? 2.917 -2.985 -12.119 1.00 83.00 101 ASN A N 1
ATOM 732 C CA . ASN A 1 101 ? 3.819 -1.828 -12.101 1.00 83.00 101 ASN A CA 1
ATOM 733 C C . ASN A 1 101 ? 4.169 -1.372 -10.678 1.00 83.00 101 ASN A C 1
ATOM 735 O O . ASN A 1 101 ? 4.883 -0.382 -10.516 1.00 83.00 101 ASN A O 1
ATOM 739 N N . TYR A 1 102 ? 3.689 -2.076 -9.651 1.00 87.81 102 TYR A N 1
ATOM 740 C CA . TYR A 1 102 ? 3.955 -1.710 -8.268 1.00 87.81 102 TYR A CA 1
ATOM 741 C C . TYR A 1 102 ? 5.459 -1.711 -7.977 1.00 87.81 102 TYR A C 1
ATOM 743 O O . TYR A 1 102 ? 6.183 -2.607 -8.412 1.00 87.81 102 TYR A O 1
ATOM 751 N N . ALA A 1 103 ? 5.920 -0.690 -7.254 1.00 86.12 103 ALA A N 1
ATOM 752 C CA . ALA A 1 103 ? 7.322 -0.442 -6.941 1.00 86.12 103 ALA A CA 1
ATOM 753 C C . ALA A 1 103 ? 8.256 -0.307 -8.162 1.00 86.12 103 ALA A C 1
ATOM 755 O O . ALA A 1 103 ? 9.466 -0.499 -8.040 1.00 86.12 103 ALA A O 1
ATOM 756 N N . ALA A 1 104 ? 7.739 0.058 -9.341 1.00 80.69 104 ALA A N 1
ATOM 757 C CA . ALA A 1 104 ? 8.590 0.458 -10.458 1.00 80.69 104 ALA A CA 1
ATOM 758 C C . ALA A 1 104 ? 9.337 1.766 -10.126 1.00 80.69 104 ALA A C 1
ATOM 760 O O . ALA A 1 104 ? 8.719 2.782 -9.808 1.00 80.69 104 ALA A O 1
ATOM 761 N N . PHE A 1 105 ? 10.670 1.745 -10.209 1.00 76.19 105 PHE A N 1
ATOM 762 C CA . PHE A 1 105 ? 11.512 2.913 -9.952 1.00 76.19 105 PHE A CA 1
ATOM 763 C C . PHE A 1 105 ? 11.751 3.741 -11.222 1.00 76.19 105 PHE A C 1
ATOM 765 O O . PHE A 1 105 ? 12.763 3.605 -11.898 1.00 76.19 105 PHE A O 1
ATOM 772 N N . ASP A 1 106 ? 10.866 4.674 -11.539 1.00 67.06 106 ASP A N 1
ATOM 773 C CA . ASP A 1 106 ? 10.995 5.496 -12.752 1.00 67.06 106 ASP A CA 1
ATOM 774 C C . ASP A 1 106 ? 11.832 6.774 -12.563 1.00 67.06 106 ASP A C 1
ATOM 776 O O . ASP A 1 106 ? 11.791 7.685 -13.391 1.00 67.06 106 ASP A O 1
ATOM 780 N N . GLY A 1 107 ? 12.592 6.860 -11.466 1.00 65.62 107 GLY A N 1
ATOM 781 C CA . GLY A 1 107 ? 13.397 8.029 -11.107 1.00 65.62 107 GLY A CA 1
ATOM 782 C C . GLY A 1 107 ? 12.580 9.249 -10.672 1.00 65.62 107 GLY A C 1
ATOM 783 O O . GLY A 1 107 ? 13.174 10.263 -10.301 1.00 65.62 107 GLY A O 1
ATOM 784 N N . ARG A 1 108 ? 11.240 9.174 -10.682 1.00 67.12 108 ARG A N 1
ATOM 785 C CA . ARG A 1 108 ? 10.394 10.214 -10.097 1.00 67.12 108 ARG A CA 1
ATOM 786 C C . ARG A 1 108 ? 10.336 10.030 -8.585 1.00 67.12 108 ARG A C 1
ATOM 788 O O . ARG A 1 108 ? 10.124 8.909 -8.122 1.00 67.12 108 ARG A O 1
ATOM 795 N N . PRO A 1 109 ? 10.527 11.105 -7.810 1.00 64.75 109 PRO A N 1
ATOM 796 C CA . PRO A 1 109 ? 10.491 11.009 -6.363 1.00 64.75 109 PRO A CA 1
ATOM 797 C C . PRO A 1 109 ? 9.066 10.663 -5.894 1.00 64.75 109 PRO A C 1
ATOM 799 O O . PRO A 1 109 ? 8.083 11.025 -6.543 1.00 64.75 109 PRO A O 1
ATOM 802 N N . HIS A 1 110 ? 8.967 9.957 -4.765 1.00 73.88 110 HIS A N 1
ATOM 803 C CA . HIS A 1 110 ? 7.702 9.641 -4.084 1.00 73.88 110 HIS A CA 1
ATOM 804 C C . HIS A 1 110 ? 6.705 8.825 -4.933 1.00 73.88 110 HIS A C 1
ATOM 806 O O . HIS A 1 110 ? 5.530 9.162 -5.062 1.00 73.88 110 HIS A O 1
ATOM 812 N N . ASN A 1 111 ? 7.182 7.748 -5.556 1.00 84.31 111 ASN A N 1
ATOM 813 C CA . ASN A 1 111 ? 6.352 6.706 -6.165 1.00 84.31 111 ASN A CA 1
ATOM 814 C C . ASN A 1 111 ? 6.202 5.498 -5.213 1.00 84.31 111 ASN A C 1
ATOM 816 O O . ASN A 1 111 ? 6.760 5.481 -4.114 1.00 84.31 111 ASN A O 1
ATOM 820 N N . THR A 1 112 ? 5.471 4.468 -5.645 1.00 89.50 112 THR A N 1
ATO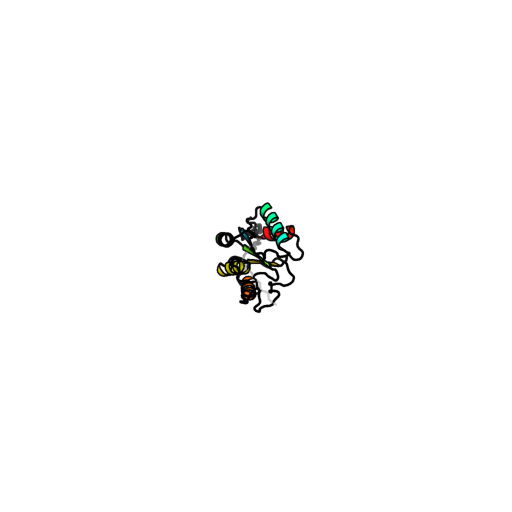M 821 C CA . THR A 1 112 ? 5.240 3.254 -4.840 1.00 89.50 112 THR A CA 1
ATOM 822 C C . THR A 1 112 ? 6.532 2.520 -4.462 1.00 89.50 112 THR A C 1
ATOM 824 O O . THR A 1 112 ? 6.555 1.824 -3.451 1.00 89.50 112 THR A O 1
ATOM 827 N N . TYR A 1 113 ? 7.626 2.699 -5.219 1.00 89.69 113 TYR A N 1
ATOM 828 C CA . TYR A 1 113 ? 8.942 2.177 -4.838 1.00 89.69 113 TYR A CA 1
ATOM 829 C C . TYR A 1 113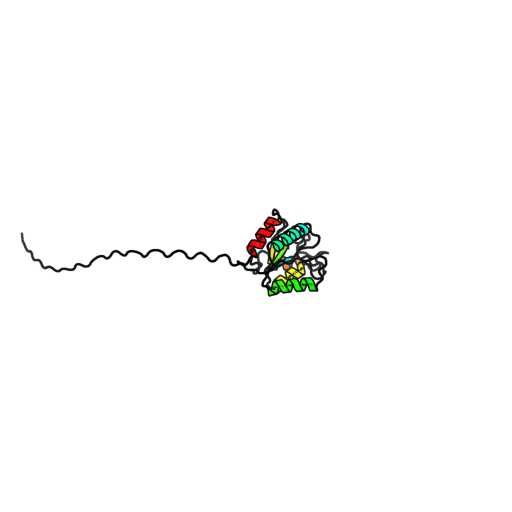 ? 9.444 2.860 -3.565 1.00 89.69 113 TYR A C 1
ATOM 831 O O . TYR A 1 113 ? 9.807 2.175 -2.615 1.00 89.69 113 TYR A O 1
ATOM 839 N N . PHE A 1 114 ? 9.419 4.196 -3.520 1.00 90.19 114 PHE A N 1
ATOM 840 C CA . PHE A 1 114 ? 9.871 4.957 -2.351 1.00 90.19 114 PHE A CA 1
ATOM 841 C C . PHE A 1 114 ? 9.025 4.678 -1.107 1.00 90.19 114 PHE A C 1
ATOM 843 O O . PHE A 1 114 ? 9.563 4.592 -0.009 1.00 90.19 114 PHE A O 1
ATOM 850 N N . GLU A 1 115 ? 7.713 4.514 -1.268 1.00 92.69 115 GLU A N 1
ATOM 851 C CA . GLU A 1 115 ? 6.813 4.164 -0.163 1.00 92.69 115 GLU A CA 1
ATOM 852 C C . GLU A 1 115 ? 7.139 2.775 0.411 1.00 92.69 115 GLU A C 1
ATOM 854 O O . GLU A 1 115 ? 7.199 2.604 1.631 1.00 92.69 115 GLU A O 1
ATOM 859 N N . LEU A 1 116 ? 7.394 1.791 -0.459 1.00 91.75 116 LEU A N 1
ATOM 860 C CA . LEU A 1 116 ? 7.756 0.436 -0.043 1.00 91.75 116 LEU A CA 1
ATOM 861 C C . LEU A 1 116 ? 9.157 0.376 0.586 1.00 91.75 116 LEU A C 1
ATOM 863 O O . LEU A 1 116 ? 9.338 -0.289 1.604 1.00 91.75 116 LEU A O 1
ATOM 867 N N . ASP A 1 117 ? 10.124 1.086 0.004 1.00 91.44 117 ASP A N 1
ATOM 868 C CA . ASP A 1 117 ? 11.487 1.224 0.527 1.00 91.44 117 ASP A CA 1
ATOM 869 C C . ASP A 1 117 ? 11.474 1.881 1.914 1.00 91.44 117 ASP A C 1
ATOM 871 O O . ASP A 1 117 ? 12.028 1.340 2.871 1.00 91.44 117 ASP A O 1
ATOM 875 N N . PHE A 1 118 ? 10.712 2.970 2.075 1.00 92.56 118 PHE A N 1
ATOM 876 C CA . PHE A 1 118 ? 10.494 3.605 3.372 1.00 92.56 118 PHE A CA 1
ATOM 877 C C . PHE A 1 118 ? 9.910 2.625 4.391 1.00 92.56 118 PHE A C 1
ATOM 879 O O . PHE A 1 118 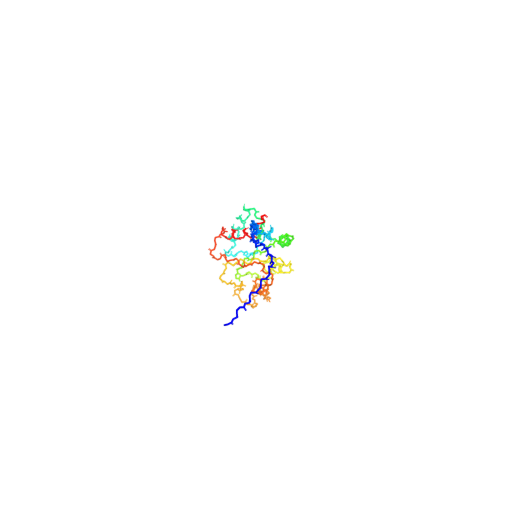? 10.387 2.568 5.529 1.00 92.56 118 PHE A O 1
ATOM 886 N N . ALA A 1 119 ? 8.879 1.864 4.013 1.00 91.75 119 ALA A N 1
ATOM 887 C CA . ALA A 1 119 ? 8.244 0.916 4.918 1.00 91.75 119 ALA A CA 1
ATOM 888 C C . ALA A 1 119 ? 9.205 -0.198 5.346 1.00 91.75 119 ALA A C 1
ATOM 890 O O . ALA A 1 119 ? 9.239 -0.548 6.527 1.00 91.75 119 ALA A O 1
ATOM 891 N N . TYR A 1 120 ? 10.024 -0.701 4.423 1.00 89.94 120 TYR A N 1
ATOM 892 C CA . TYR A 1 120 ? 11.060 -1.684 4.718 1.00 89.94 120 TYR A CA 1
ATOM 893 C C . TYR A 1 120 ? 12.116 -1.132 5.689 1.00 89.94 120 TYR A C 1
ATOM 895 O O . TYR A 1 120 ? 12.309 -1.699 6.768 1.00 89.94 120 TYR A O 1
ATOM 903 N N . GLU A 1 121 ? 12.730 0.008 5.365 1.00 91.69 121 GLU A N 1
ATOM 904 C CA . GLU A 1 121 ? 13.788 0.631 6.175 1.00 91.69 121 GLU A CA 1
ATOM 905 C C . GLU A 1 121 ? 13.300 1.005 7.583 1.00 91.69 121 GLU A C 1
ATOM 907 O O . GLU A 1 121 ? 14.015 0.852 8.577 1.00 91.69 121 GLU A O 1
ATOM 912 N N . ASN A 1 122 ? 12.044 1.443 7.699 1.00 91.06 122 ASN A N 1
ATOM 913 C CA . ASN A 1 122 ? 11.444 1.844 8.972 1.00 91.06 122 ASN A CA 1
ATOM 914 C C . ASN A 1 122 ? 10.669 0.722 9.673 1.00 91.06 122 ASN A C 1
ATOM 916 O O . ASN A 1 122 ? 10.084 0.967 10.728 1.00 91.06 122 ASN A O 1
ATOM 920 N N . LYS A 1 123 ? 10.676 -0.503 9.131 1.00 89.19 123 LYS A N 1
ATOM 921 C CA . LYS A 1 123 ? 9.951 -1.668 9.673 1.00 89.19 123 LYS A CA 1
ATOM 922 C C . LYS A 1 123 ? 8.447 -1.421 9.860 1.00 89.19 123 LYS A C 1
ATOM 924 O O . LYS A 1 123 ? 7.827 -2.014 10.748 1.00 89.19 123 LYS A O 1
ATOM 929 N N . VAL A 1 124 ? 7.861 -0.560 9.030 1.00 90.06 124 VAL A N 1
ATOM 930 C CA . VAL A 1 124 ? 6.408 -0.372 8.956 1.00 90.06 124 VAL A CA 1
ATOM 931 C C . VAL A 1 124 ? 5.797 -1.659 8.411 1.00 90.06 124 VAL A C 1
ATOM 933 O O . VAL A 1 124 ? 6.351 -2.300 7.516 1.00 90.06 124 VAL A O 1
ATOM 936 N N . CYS A 1 125 ? 4.660 -2.078 8.966 1.00 89.12 125 CYS A N 1
ATOM 937 C CA . CYS A 1 125 ? 4.000 -3.280 8.478 1.00 89.12 125 CYS A CA 1
ATOM 938 C C . CYS A 1 125 ? 3.484 -3.048 7.054 1.00 89.12 125 CYS A C 1
ATOM 940 O O . CYS A 1 125 ? 2.876 -2.018 6.784 1.00 89.12 125 CYS A O 1
ATOM 942 N N . VAL A 1 126 ? 3.694 -4.013 6.160 1.00 90.50 126 VAL A N 1
ATOM 943 C CA . VAL A 1 126 ? 3.164 -3.976 4.793 1.00 90.50 126 VAL A CA 1
ATOM 944 C C . VAL A 1 126 ? 2.107 -5.063 4.643 1.00 90.50 126 VAL A C 1
ATOM 946 O O . VAL A 1 126 ? 2.367 -6.229 4.954 1.00 90.50 126 VAL A O 1
ATOM 949 N N . TRP A 1 127 ? 0.920 -4.690 4.166 1.00 92.19 127 TRP A N 1
ATOM 950 C CA . TRP A 1 127 ? -0.153 -5.605 3.778 1.00 92.19 127 TRP A CA 1
ATOM 951 C C . TRP A 1 127 ? -0.311 -5.603 2.260 1.00 92.19 127 TRP A C 1
ATOM 953 O O . TRP A 1 127 ? -0.835 -4.642 1.692 1.00 92.19 127 TRP A O 1
ATOM 963 N N . PRO A 1 128 ? 0.118 -6.679 1.587 1.00 91.94 128 PRO A N 1
ATOM 964 C CA . PRO A 1 128 ? -0.031 -6.796 0.147 1.00 91.94 128 PRO A CA 1
ATOM 965 C C . PRO A 1 128 ? -1.496 -7.033 -0.234 1.00 91.94 128 PRO A C 1
ATOM 967 O O . PRO A 1 128 ? -2.094 -8.034 0.176 1.00 91.94 128 PRO A O 1
ATOM 970 N N . LEU A 1 129 ? -2.049 -6.144 -1.055 1.00 93.62 129 LEU A N 1
ATOM 971 C CA . LEU A 1 129 ? -3.362 -6.272 -1.681 1.00 93.62 129 LEU A CA 1
ATOM 972 C C . LEU A 1 129 ? -3.173 -6.786 -3.109 1.00 93.62 129 LEU A C 1
ATOM 974 O O . LEU A 1 129 ? -2.748 -6.049 -3.999 1.00 93.62 129 LEU A O 1
ATOM 978 N N . ARG A 1 130 ? -3.452 -8.067 -3.340 1.00 92.75 130 ARG A N 1
ATOM 979 C CA . ARG A 1 130 ? -3.329 -8.682 -4.662 1.00 92.75 130 ARG A CA 1
ATOM 980 C C . ARG A 1 130 ? -4.553 -8.344 -5.502 1.00 92.75 130 ARG A C 1
ATOM 982 O O . ARG A 1 130 ? -5.620 -8.915 -5.298 1.00 92.75 130 ARG A O 1
ATOM 989 N N . VAL A 1 131 ? -4.361 -7.474 -6.484 1.00 92.69 131 VAL A N 1
ATOM 990 C CA . VAL A 1 131 ? -5.398 -7.079 -7.451 1.00 92.69 131 VAL A CA 1
ATOM 991 C C . VAL A 1 131 ? -5.216 -7.740 -8.820 1.00 92.69 131 VAL A C 1
ATOM 993 O O . VAL A 1 131 ? -6.156 -7.804 -9.600 1.00 92.69 131 VAL A O 1
ATOM 996 N N . GLU A 1 132 ? -4.045 -8.333 -9.079 1.00 90.19 132 GLU A N 1
ATOM 997 C CA . GLU A 1 132 ? -3.717 -9.027 -10.327 1.00 90.19 132 GLU A CA 1
ATOM 998 C C . GLU A 1 132 ? -3.351 -10.509 -10.125 1.00 90.19 132 GLU A C 1
ATOM 1000 O O . GLU A 1 132 ? -3.025 -10.988 -9.032 1.00 90.19 132 GLU A O 1
ATOM 1005 N N . ASN A 1 133 ? -3.387 -11.278 -11.218 1.00 86.81 133 ASN A N 1
ATOM 1006 C CA . ASN A 1 133 ? -3.061 -12.707 -11.203 1.00 86.81 133 ASN A CA 1
ATOM 1007 C C . ASN A 1 133 ? -1.599 -12.996 -10.844 1.00 86.81 133 ASN A C 1
ATOM 1009 O O . ASN A 1 133 ? -1.319 -14.054 -10.279 1.00 86.81 133 ASN A O 1
ATOM 1013 N N . ILE A 1 134 ? -0.679 -12.084 -11.144 1.00 81.31 134 ILE A N 1
ATOM 1014 C CA . ILE A 1 134 ? 0.744 -12.248 -10.847 1.00 81.31 134 ILE A CA 1
ATOM 1015 C C . ILE A 1 134 ? 0.994 -11.796 -9.404 1.00 81.31 134 ILE A C 1
ATOM 1017 O O . ILE A 1 134 ? 0.716 -10.654 -9.054 1.00 81.31 134 ILE A O 1
ATOM 1021 N N . TYR A 1 135 ? 1.489 -12.707 -8.559 1.00 78.38 135 TYR A N 1
ATOM 1022 C CA . TYR A 1 135 ? 1.817 -12.415 -7.162 1.00 78.38 135 TYR A CA 1
ATOM 1023 C C . TYR A 1 135 ? 3.024 -13.245 -6.671 1.00 78.38 135 TYR A C 1
ATOM 1025 O O . TYR A 1 135 ? 3.046 -14.452 -6.937 1.00 78.38 135 TYR A O 1
ATOM 1033 N N . PRO A 1 136 ? 3.983 -12.670 -5.912 1.00 78.75 136 PRO A N 1
ATOM 1034 C CA . PRO A 1 136 ? 4.150 -11.234 -5.624 1.00 78.75 136 PRO A CA 1
ATOM 1035 C C . PRO A 1 136 ? 4.236 -10.417 -6.923 1.00 78.75 136 PRO A C 1
ATOM 1037 O O . PRO A 1 136 ? 4.470 -11.020 -7.972 1.00 78.75 136 PRO A O 1
ATOM 1040 N N . PRO A 1 137 ? 3.966 -9.099 -6.905 1.00 75.94 137 PRO A N 1
ATOM 1041 C CA . PRO A 1 137 ? 3.993 -8.311 -8.130 1.00 75.94 137 PRO A CA 1
ATOM 1042 C C . PRO A 1 137 ? 5.367 -8.462 -8.788 1.00 75.94 137 PRO A C 1
ATOM 1044 O O . PRO A 1 137 ? 6.399 -8.172 -8.190 1.00 75.94 137 PRO A O 1
ATOM 1047 N N . ILE A 1 138 ? 5.389 -8.998 -10.005 1.00 69.56 138 ILE A N 1
ATOM 1048 C CA . ILE A 1 138 ? 6.597 -9.051 -10.825 1.00 69.56 138 ILE A CA 1
ATOM 1049 C C . ILE A 1 138 ? 6.393 -7.981 -11.881 1.00 69.56 138 ILE A C 1
ATOM 1051 O O . ILE A 1 138 ? 5.377 -8.039 -12.583 1.00 69.56 138 ILE A O 1
ATOM 1055 N N . PRO A 1 139 ? 7.318 -7.022 -12.017 1.00 62.78 139 PRO A N 1
ATOM 1056 C CA . PRO A 1 139 ? 7.167 -6.012 -13.036 1.00 62.78 139 PRO A CA 1
ATOM 1057 C C . PRO A 1 139 ? 7.024 -6.657 -14.419 1.00 62.78 139 PRO A C 1
ATOM 1059 O O . PRO A 1 139 ? 7.712 -7.635 -14.715 1.00 62.78 139 PRO A O 1
ATOM 1062 N N . ALA A 1 140 ? 6.140 -6.137 -15.279 1.00 56.69 140 ALA A N 1
ATOM 1063 C CA . ALA A 1 140 ? 5.810 -6.754 -16.581 1.00 56.69 140 ALA A CA 1
ATOM 1064 C C . ALA A 1 140 ? 7.028 -7.005 -17.503 1.00 56.69 140 ALA A C 1
ATOM 1066 O O . ALA A 1 140 ? 6.972 -7.767 -18.463 1.00 56.69 140 ALA A O 1
ATOM 1067 N N . TRP A 1 141 ? 8.144 -6.354 -17.201 1.00 57.84 141 TRP A N 1
ATOM 1068 C CA . TRP A 1 141 ? 9.424 -6.397 -17.896 1.00 57.84 141 TRP A CA 1
ATOM 1069 C C . TRP A 1 141 ? 10.454 -7.329 -17.224 1.00 57.84 141 TRP A C 1
ATOM 1071 O O . TRP A 1 141 ? 11.621 -7.354 -17.615 1.00 57.84 141 TRP A O 1
ATOM 1081 N N . GLY A 1 142 ? 10.025 -8.127 -16.243 1.00 58.22 142 GLY A N 1
ATOM 1082 C CA . GLY A 1 142 ? 10.827 -9.127 -15.544 1.00 58.22 142 GLY A CA 1
ATOM 1083 C C . GLY A 1 142 ? 11.666 -8.562 -14.396 1.00 58.22 142 GLY A C 1
ATOM 1084 O O . GLY A 1 142 ? 11.445 -7.459 -13.910 1.00 58.22 142 GLY A O 1
ATOM 1085 N N . THR A 1 143 ? 12.656 -9.340 -13.954 1.00 59.94 143 THR A N 1
ATOM 1086 C CA . THR A 1 143 ? 13.592 -8.978 -12.869 1.00 59.94 143 THR A CA 1
ATOM 1087 C C . THR A 1 143 ? 14.796 -8.159 -13.359 1.00 59.94 143 THR A C 1
ATOM 1089 O O . THR A 1 143 ? 15.814 -8.094 -12.675 1.00 59.94 143 THR A O 1
ATOM 1092 N N . GLY A 1 144 ? 14.739 -7.658 -14.597 1.00 58.69 144 GLY A N 1
ATOM 1093 C CA . GLY A 1 144 ? 15.859 -7.028 -15.298 1.00 58.69 144 GLY A CA 1
ATOM 1094 C C . GLY A 1 144 ? 15.989 -5.538 -15.000 1.00 58.69 144 GLY A C 1
ATOM 1095 O O . GLY A 1 144 ? 15.637 -5.093 -13.921 1.00 58.69 144 GLY A O 1
ATOM 1096 N N . ARG A 1 145 ? 16.491 -4.769 -15.971 1.00 65.44 145 ARG A N 1
ATOM 1097 C CA . ARG A 1 145 ? 16.418 -3.296 -16.044 1.00 65.44 145 ARG A CA 1
ATOM 1098 C C . ARG A 1 145 ? 15.505 -2.929 -17.212 1.00 65.44 145 ARG A C 1
ATOM 1100 O O . ARG A 1 145 ? 15.536 -3.632 -18.224 1.00 65.44 145 ARG A O 1
ATOM 1107 N N . ASN A 1 146 ? 14.744 -1.841 -17.136 1.00 67.06 146 ASN A N 1
ATOM 1108 C CA . ASN A 1 146 ? 14.006 -1.317 -18.291 1.00 67.06 146 ASN A CA 1
ATOM 1109 C C . ASN A 1 146 ? 13.868 0.216 -18.264 1.00 67.06 146 ASN A C 1
ATOM 1111 O O . ASN A 1 146 ? 14.458 0.894 -17.435 1.00 67.06 146 ASN A O 1
ATOM 1115 N N . SER A 1 147 ? 13.070 0.776 -19.175 1.00 66.56 147 SER A N 1
ATOM 1116 C CA . SER A 1 147 ? 12.813 2.220 -19.232 1.00 66.56 147 SER A CA 1
ATOM 1117 C C . SER A 1 147 ? 12.031 2.777 -18.034 1.00 66.56 147 SER A C 1
ATOM 1119 O O . SER A 1 147 ? 12.084 3.979 -17.806 1.00 66.56 147 SER A O 1
ATOM 1121 N N . ARG A 1 148 ? 11.281 1.939 -17.305 1.00 63.12 148 ARG A N 1
ATOM 1122 C CA . ARG A 1 148 ? 10.503 2.321 -16.111 1.00 63.12 148 ARG A CA 1
ATOM 1123 C C . ARG A 1 148 ? 11.231 2.058 -14.792 1.00 63.12 148 ARG A C 1
ATOM 1125 O O . ARG A 1 148 ? 10.783 2.559 -13.778 1.00 63.12 148 ARG A O 1
ATOM 1132 N N . ASP A 1 149 ? 12.297 1.274 -14.808 1.00 65.25 149 ASP A N 1
ATOM 1133 C CA . ASP A 1 149 ? 13.224 1.015 -13.712 1.00 65.25 149 ASP A CA 1
ATOM 1134 C C . ASP A 1 149 ? 14.582 0.6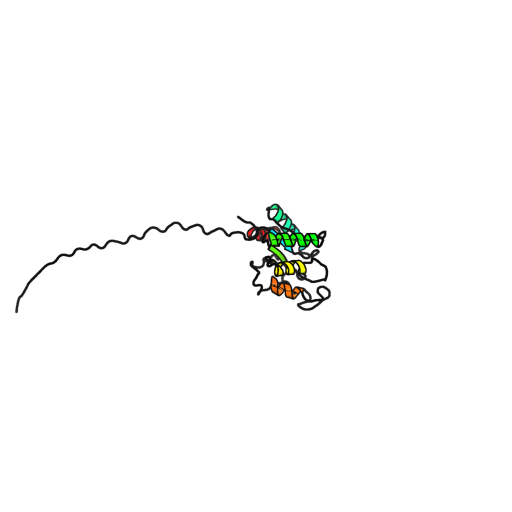25 -14.307 1.00 65.25 149 ASP A C 1
ATOM 1136 O O . ASP A 1 149 ? 14.926 -0.554 -14.478 1.00 65.25 149 ASP A O 1
ATOM 1140 N N . PRO A 1 150 ? 15.370 1.649 -14.673 1.00 66.75 150 PRO A N 1
ATOM 1141 C CA . PRO A 1 150 ? 16.696 1.466 -15.249 1.00 66.75 150 PRO A CA 1
ATOM 1142 C C . PRO A 1 150 ? 17.680 0.811 -14.280 1.00 66.75 150 PRO A C 1
ATOM 1144 O O . PRO A 1 150 ? 18.723 0.318 -14.711 1.00 66.75 150 PRO A O 1
ATOM 1147 N N . SER A 1 151 ? 17.369 0.813 -12.984 1.00 69.88 151 SER A N 1
ATOM 1148 C CA . SER A 1 151 ? 18.228 0.287 -11.926 1.00 69.88 151 SER A CA 1
ATOM 1149 C C . SER A 1 151 ? 17.931 -1.183 -11.618 1.00 69.88 151 SER A C 1
ATOM 1151 O O . SER A 1 151 ? 18.850 -1.912 -11.243 1.00 69.88 151 SER A O 1
ATOM 1153 N N . GLY A 1 152 ? 16.700 -1.643 -11.862 1.00 72.44 152 GLY A N 1
ATOM 1154 C CA . GLY A 1 152 ? 16.213 -2.973 -11.488 1.00 72.44 152 GLY A CA 1
ATOM 1155 C C . GLY A 1 152 ? 15.927 -3.099 -9.989 1.00 72.44 152 GLY A C 1
ATOM 1156 O O . GLY A 1 152 ? 15.959 -4.204 -9.445 1.00 72.44 152 GLY A O 1
ATOM 1157 N N . ASN A 1 153 ? 15.700 -1.977 -9.302 1.00 79.94 153 ASN A N 1
ATOM 1158 C CA . ASN A 1 153 ? 15.547 -1.952 -7.848 1.00 79.94 153 ASN A CA 1
ATOM 1159 C C . ASN A 1 153 ? 14.153 -2.417 -7.402 1.00 79.94 153 ASN A C 1
ATOM 1161 O O . ASN A 1 153 ? 14.021 -3.011 -6.333 1.00 79.94 153 ASN A O 1
ATOM 1165 N N . GLY A 1 154 ? 13.123 -2.198 -8.223 1.00 81.69 154 GLY A N 1
ATOM 1166 C CA . GLY A 1 154 ? 11.736 -2.571 -7.941 1.00 81.69 154 GLY A CA 1
ATOM 1167 C C . GLY A 1 154 ? 11.555 -4.056 -7.618 1.00 81.69 154 GLY A C 1
ATOM 1168 O O . GLY A 1 154 ? 11.095 -4.391 -6.524 1.00 81.69 154 GLY A O 1
ATOM 1169 N N . PRO A 1 155 ? 11.977 -4.981 -8.504 1.00 81.38 155 PRO A N 1
ATOM 1170 C CA . PRO A 1 155 ? 11.929 -6.414 -8.220 1.00 81.38 155 PRO A CA 1
ATOM 1171 C C . PRO A 1 155 ? 12.634 -6.808 -6.913 1.00 81.38 155 PRO A C 1
ATOM 1173 O O . PRO A 1 155 ? 12.157 -7.691 -6.197 1.00 81.38 155 PRO A O 1
ATOM 1176 N N . ALA A 1 156 ? 13.763 -6.163 -6.597 1.00 82.75 156 ALA A N 1
ATOM 1177 C CA . ALA A 1 156 ? 14.539 -6.463 -5.399 1.00 82.75 156 ALA A CA 1
ATOM 1178 C C . ALA A 1 156 ? 13.792 -6.050 -4.122 1.00 82.75 156 ALA A C 1
ATOM 1180 O O . ALA A 1 156 ? 13.660 -6.872 -3.213 1.00 82.75 156 ALA A O 1
ATOM 1181 N N . ILE A 1 157 ? 13.244 -4.830 -4.068 1.00 85.75 157 ILE A N 1
ATOM 1182 C CA . ILE A 1 157 ? 12.509 -4.366 -2.884 1.00 85.75 157 ILE A CA 1
ATOM 1183 C C . ILE A 1 157 ? 11.217 -5.164 -2.671 1.00 85.75 157 ILE A C 1
ATOM 1185 O O . ILE A 1 157 ? 10.912 -5.539 -1.541 1.00 85.75 157 ILE A O 1
ATOM 1189 N N . ILE A 1 158 ? 10.510 -5.548 -3.741 1.00 87.25 158 ILE A N 1
ATOM 1190 C CA . ILE A 1 158 ? 9.327 -6.420 -3.642 1.00 87.25 158 ILE A CA 1
ATOM 1191 C C . ILE A 1 158 ? 9.709 -7.778 -3.049 1.00 87.25 158 ILE A C 1
ATOM 1193 O O . ILE A 1 158 ? 9.027 -8.275 -2.152 1.00 87.25 158 ILE A O 1
ATOM 1197 N N . ALA A 1 159 ? 10.797 -8.392 -3.523 1.00 83.00 159 ALA A N 1
ATOM 1198 C CA . ALA A 1 159 ? 11.230 -9.699 -3.036 1.00 83.00 159 ALA A CA 1
ATOM 1199 C C . ALA A 1 159 ? 11.556 -9.689 -1.533 1.00 83.00 159 ALA A C 1
ATOM 1201 O O . ALA A 1 159 ? 11.308 -10.686 -0.852 1.00 83.00 159 ALA A O 1
ATOM 1202 N N . ILE A 1 160 ? 12.080 -8.571 -1.027 1.00 82.56 160 ILE A N 1
ATOM 1203 C CA . ILE A 1 160 ? 12.461 -8.401 0.377 1.00 82.56 160 ILE A CA 1
ATOM 1204 C C . ILE A 1 160 ? 11.249 -8.026 1.247 1.00 82.56 160 ILE A C 1
ATOM 1206 O O . ILE A 1 160 ? 11.068 -8.608 2.317 1.00 82.56 160 ILE A O 1
ATOM 1210 N N . ALA A 1 161 ? 10.409 -7.089 0.798 1.00 83.81 161 ALA A N 1
ATOM 1211 C CA . ALA A 1 161 ? 9.328 -6.512 1.601 1.00 83.81 161 ALA A CA 1
ATOM 1212 C C . ALA A 1 161 ? 7.985 -7.258 1.492 1.00 83.81 161 ALA A C 1
ATOM 1214 O O . ALA A 1 161 ? 7.186 -7.204 2.421 1.00 83.81 161 ALA A O 1
ATOM 1215 N N . ILE A 1 162 ? 7.722 -7.943 0.373 1.00 82.94 162 ILE A N 1
ATOM 1216 C CA . ILE A 1 162 ? 6.432 -8.598 0.058 1.00 82.94 162 ILE A CA 1
ATOM 1217 C C . ILE A 1 162 ? 6.610 -10.090 -0.289 1.00 82.94 162 ILE A C 1
ATOM 1219 O O . ILE A 1 162 ? 5.661 -10.878 -0.231 1.00 82.94 162 ILE A O 1
ATOM 1223 N N . GLY A 1 163 ? 7.818 -10.493 -0.688 1.00 72.12 163 GLY A N 1
ATOM 1224 C CA . GLY A 1 163 ? 8.118 -11.843 -1.152 1.00 72.12 163 GLY A CA 1
ATOM 1225 C C . GLY A 1 163 ? 7.976 -12.934 -0.079 1.00 72.12 163 GLY A C 1
ATOM 1226 O O . GLY A 1 163 ? 7.925 -12.665 1.112 1.00 72.12 163 GLY A O 1
ATOM 1227 N N . PRO A 1 164 ? 7.984 -14.220 -0.466 1.00 63.47 164 PRO A N 1
ATOM 1228 C CA . PRO A 1 164 ? 7.716 -15.352 0.435 1.00 63.47 164 PRO A CA 1
ATOM 1229 C C . PRO A 1 164 ? 8.723 -15.536 1.585 1.00 63.47 164 PRO A C 1
ATOM 1231 O O . PRO A 1 164 ? 8.485 -16.351 2.473 1.00 63.47 164 PRO A O 1
ATOM 1234 N N . LYS A 1 165 ? 9.853 -14.821 1.559 1.00 59.72 165 LYS A N 1
ATOM 1235 C CA . LYS A 1 165 ? 10.891 -14.827 2.602 1.00 59.72 165 LYS A CA 1
ATOM 1236 C C . LYS A 1 165 ? 10.932 -13.528 3.411 1.00 59.72 165 LYS A C 1
ATOM 1238 O O . LYS A 1 165 ? 11.883 -13.317 4.153 1.00 59.72 165 LYS A O 1
ATOM 1243 N N . SER A 1 166 ? 9.954 -12.642 3.245 1.00 61.28 166 SER A N 1
ATOM 1244 C CA . SER A 1 166 ? 9.891 -11.396 3.998 1.00 61.28 166 SER A CA 1
ATOM 1245 C C . SER A 1 166 ? 9.617 -11.708 5.475 1.00 61.28 166 SER A C 1
ATOM 1247 O O . SER A 1 166 ? 8.466 -11.899 5.873 1.00 61.28 166 SER A O 1
ATOM 1249 N N . ASP A 1 167 ? 10.671 -11.736 6.294 1.00 51.34 167 ASP A N 1
ATOM 1250 C CA . ASP A 1 167 ? 10.614 -11.956 7.752 1.00 51.34 167 ASP A CA 1
ATOM 1251 C C . ASP A 1 167 ? 9.742 -10.911 8.494 1.00 51.34 167 ASP A C 1
ATOM 1253 O O . ASP A 1 167 ? 9.439 -11.064 9.677 1.00 51.34 167 ASP A O 1
ATOM 1257 N N . GLY A 1 168 ? 9.307 -9.847 7.803 1.00 48.06 168 GLY A N 1
ATOM 1258 C CA . GLY A 1 168 ? 8.504 -8.744 8.339 1.00 48.06 168 GLY A CA 1
ATOM 1259 C C . GLY A 1 168 ? 7.030 -8.689 7.913 1.00 48.06 168 GLY A C 1
ATOM 1260 O O . GLY A 1 168 ? 6.295 -7.852 8.446 1.00 48.06 168 GLY A O 1
ATOM 1261 N N . VAL A 1 169 ? 6.550 -9.547 7.000 1.00 53.12 169 VAL A N 1
ATOM 1262 C CA . VAL A 1 169 ? 5.128 -9.536 6.598 1.00 53.12 169 VAL A CA 1
ATOM 1263 C C . VAL A 1 169 ? 4.297 -10.207 7.691 1.00 53.12 169 VAL A C 1
ATOM 1265 O O . VAL A 1 169 ? 4.057 -11.413 7.702 1.00 53.12 169 VAL A O 1
ATOM 1268 N N . LYS A 1 170 ? 3.862 -9.397 8.664 1.00 54.41 170 LYS A N 1
ATOM 1269 C CA . LYS A 1 170 ? 3.040 -9.835 9.804 1.00 54.41 170 LYS A CA 1
ATOM 1270 C C . LYS A 1 170 ? 1.624 -10.266 9.402 1.00 54.41 170 LYS A C 1
ATOM 1272 O O . LYS A 1 170 ? 0.916 -10.812 10.249 1.00 54.41 170 LYS A O 1
ATOM 1277 N N . MET A 1 171 ? 1.200 -10.047 8.152 1.00 56.72 171 MET A N 1
ATOM 1278 C CA . MET A 1 171 ? -0.131 -10.431 7.689 1.00 56.72 171 MET A CA 1
ATOM 1279 C C . MET A 1 171 ? -0.137 -11.035 6.281 1.00 56.72 171 MET A C 1
ATOM 1281 O O . MET A 1 171 ? 0.515 -10.554 5.364 1.00 56.72 171 MET A O 1
ATOM 1285 N N . LYS A 1 172 ? -0.905 -12.117 6.130 1.00 68.25 172 LYS A N 1
ATOM 1286 C CA . LYS A 1 172 ? -1.128 -12.841 4.874 1.00 68.25 172 LYS A CA 1
ATOM 1287 C C . LYS A 1 172 ? -1.690 -11.877 3.819 1.00 68.25 172 LYS A C 1
ATOM 1289 O O . LYS A 1 172 ? -2.613 -11.132 4.129 1.00 68.25 172 LYS A O 1
ATOM 1294 N N . CYS A 1 173 ? -1.152 -11.921 2.599 1.00 84.69 173 CYS A N 1
ATOM 1295 C CA . CYS A 1 173 ? -1.675 -11.184 1.445 1.00 84.69 173 CYS A CA 1
ATOM 1296 C C . CYS A 1 173 ? -3.208 -11.290 1.347 1.00 84.69 173 CYS A C 1
ATOM 1298 O O . CYS A 1 173 ? -3.756 -12.392 1.467 1.00 84.69 173 CYS A O 1
ATOM 1300 N N . LEU A 1 174 ? -3.876 -10.157 1.118 1.00 89.81 174 LEU A N 1
ATOM 1301 C CA . LEU A 1 174 ? -5.310 -10.093 0.853 1.00 89.81 174 LEU A CA 1
ATOM 1302 C C . LEU A 1 174 ? -5.547 -10.231 -0.658 1.00 89.81 174 LEU A C 1
ATOM 1304 O O . LEU A 1 174 ? -5.027 -9.437 -1.438 1.00 89.81 174 LEU A O 1
ATOM 1308 N N . ASP A 1 175 ? -6.299 -11.253 -1.078 1.00 92.12 175 ASP A N 1
ATOM 1309 C CA . ASP A 1 175 ? -6.639 -11.477 -2.492 1.00 92.12 175 ASP A CA 1
ATOM 1310 C C . ASP A 1 175 ? -7.918 -10.716 -2.863 1.00 92.12 175 ASP A C 1
ATOM 1312 O O . ASP A 1 175 ? -9.011 -11.110 -2.461 1.00 92.12 175 ASP A O 1
ATOM 1316 N N . CYS A 1 176 ? -7.767 -9.633 -3.624 1.00 93.56 176 CYS A N 1
ATOM 1317 C CA . CYS A 1 176 ? -8.826 -8.684 -3.968 1.00 93.56 176 CYS A CA 1
ATOM 1318 C C . CYS A 1 176 ? -9.397 -8.890 -5.385 1.00 93.56 176 CYS A C 1
ATOM 1320 O O . CYS A 1 176 ? -10.351 -8.217 -5.757 1.00 93.56 176 CYS A O 1
ATOM 1322 N N . ARG A 1 177 ? -8.847 -9.812 -6.192 1.00 93.62 177 ARG A N 1
ATOM 1323 C CA . ARG A 1 177 ? -9.143 -9.954 -7.641 1.00 93.62 177 ARG A CA 1
ATOM 1324 C C . ARG A 1 177 ? -10.610 -10.171 -8.005 1.00 93.62 177 ARG A C 1
ATOM 1326 O O . ARG A 1 177 ? -11.005 -9.945 -9.144 1.00 93.62 177 ARG A O 1
ATOM 1333 N N . SER A 1 178 ? -11.394 -10.709 -7.084 1.00 92.56 178 SER A N 1
ATOM 1334 C CA . SER A 1 178 ? -12.813 -11.015 -7.297 1.00 92.56 178 SER A CA 1
ATOM 1335 C C . SER A 1 178 ? -13.691 -10.400 -6.219 1.00 92.56 178 SER A C 1
ATOM 1337 O O . SER A 1 178 ? -14.806 -10.868 -6.019 1.00 92.56 178 SER A O 1
ATOM 1339 N N . GLN A 1 179 ? -13.162 -9.403 -5.509 1.00 94.94 179 GLN A N 1
ATOM 1340 C CA . GLN A 1 179 ? -13.856 -8.741 -4.420 1.00 94.94 179 GLN A CA 1
ATOM 1341 C C . GLN A 1 179 ? -14.395 -7.382 -4.864 1.00 94.94 179 GLN A C 1
ATOM 1343 O O . GLN A 1 179 ? -13.759 -6.682 -5.659 1.00 94.94 179 GLN A O 1
ATOM 1348 N N . THR A 1 180 ? -15.554 -6.996 -4.339 1.00 96.69 180 THR A N 1
ATOM 1349 C CA . THR A 1 180 ? -16.071 -5.628 -4.470 1.00 96.69 180 THR A CA 1
ATOM 1350 C C . THR A 1 180 ? -15.334 -4.668 -3.533 1.00 96.69 180 THR A C 1
ATOM 1352 O O . THR A 1 180 ? -14.594 -5.092 -2.640 1.00 96.69 180 THR A O 1
ATOM 1355 N N . ALA A 1 181 ? -15.527 -3.358 -3.711 1.00 96.88 181 ALA A N 1
ATOM 1356 C CA . ALA A 1 181 ? -14.934 -2.367 -2.817 1.00 96.88 181 ALA A CA 1
ATOM 1357 C C . ALA A 1 181 ? -15.394 -2.561 -1.358 1.00 96.88 181 ALA A C 1
ATOM 1359 O O . ALA A 1 181 ? -14.590 -2.466 -0.432 1.00 96.88 181 ALA A O 1
ATOM 1360 N N . GLU A 1 182 ? -16.658 -2.925 -1.140 1.00 97.25 182 GLU A N 1
ATOM 1361 C CA . GLU A 1 182 ? -17.217 -3.211 0.182 1.00 97.25 182 GLU A CA 1
ATOM 1362 C C . GLU A 1 182 ? -16.582 -4.443 0.827 1.00 97.25 182 GLU A C 1
ATOM 1364 O O . GLU A 1 182 ? -16.276 -4.424 2.019 1.00 97.25 182 GLU A O 1
ATOM 1369 N N . GLU A 1 183 ? -16.357 -5.510 0.056 1.00 96.56 183 GLU A N 1
ATOM 1370 C CA . GLU A 1 183 ? -15.722 -6.737 0.549 1.00 96.56 183 GLU A CA 1
ATOM 1371 C C . GLU A 1 183 ? -14.263 -6.490 0.946 1.00 96.56 183 GLU A C 1
ATOM 1373 O O . GLU A 1 183 ? -13.832 -6.913 2.025 1.00 96.56 183 GLU A O 1
ATOM 1378 N N . ILE A 1 184 ? -13.526 -5.736 0.124 1.00 95.88 184 ILE A N 1
ATOM 1379 C CA . ILE A 1 184 ? -12.144 -5.338 0.414 1.00 95.88 184 ILE A CA 1
ATOM 1380 C C . ILE A 1 184 ? -12.112 -4.443 1.659 1.00 95.88 184 ILE A C 1
ATOM 1382 O O . ILE A 1 184 ? -11.331 -4.695 2.580 1.00 95.88 184 ILE A O 1
ATOM 1386 N N . ALA A 1 185 ? -12.980 -3.429 1.734 1.00 95.75 185 ALA A N 1
ATOM 1387 C CA . ALA A 1 185 ? -13.068 -2.532 2.883 1.00 95.75 185 ALA A CA 1
ATOM 1388 C C . ALA A 1 185 ? -13.420 -3.291 4.169 1.00 95.75 185 ALA A C 1
ATOM 1390 O O . ALA A 1 185 ? -12.800 -3.062 5.205 1.00 95.75 185 ALA A O 1
ATOM 1391 N N . ALA A 1 186 ? -14.357 -4.240 4.116 1.00 93.62 186 ALA A N 1
ATOM 1392 C CA . ALA A 1 186 ? -14.709 -5.081 5.257 1.00 93.62 186 ALA A CA 1
ATOM 1393 C C . ALA A 1 186 ? -13.533 -5.957 5.713 1.00 93.62 186 ALA A C 1
ATOM 1395 O O . ALA A 1 186 ? -13.289 -6.105 6.914 1.00 93.62 186 ALA A O 1
ATOM 1396 N N . ALA A 1 187 ? -12.776 -6.525 4.772 1.00 91.81 187 ALA A N 1
ATOM 1397 C CA . ALA A 1 187 ? -11.589 -7.308 5.087 1.00 91.81 187 ALA A CA 1
ATOM 1398 C C . ALA A 1 187 ? -10.487 -6.447 5.723 1.00 91.81 187 ALA A C 1
ATOM 1400 O O . ALA A 1 187 ? -9.874 -6.873 6.702 1.00 91.81 187 ALA A O 1
ATOM 1401 N N . ILE A 1 188 ? -10.260 -5.231 5.222 1.00 92.06 188 ILE A N 1
ATOM 1402 C CA . ILE A 1 188 ? -9.280 -4.296 5.787 1.00 92.06 188 ILE A CA 1
ATOM 1403 C C . ILE A 1 188 ? -9.729 -3.821 7.174 1.00 92.06 188 ILE A C 1
ATOM 1405 O O . ILE A 1 188 ? -8.977 -3.963 8.139 1.00 92.06 188 ILE A O 1
ATOM 1409 N N . SER A 1 189 ? -10.959 -3.322 7.320 1.00 90.69 189 SER A N 1
ATOM 1410 C CA . SER A 1 189 ? -11.447 -2.752 8.582 1.00 90.69 189 SER A CA 1
ATOM 1411 C C . SER A 1 189 ? -11.496 -3.778 9.709 1.00 90.69 189 SER A C 1
ATOM 1413 O O . SER A 1 189 ? -11.154 -3.446 10.844 1.00 90.69 189 SER A O 1
ATOM 1415 N N . LYS A 1 190 ? -11.805 -5.045 9.402 1.00 87.50 190 LYS A N 1
ATOM 1416 C CA . LYS A 1 190 ? -11.720 -6.159 10.359 1.00 87.50 190 LYS A CA 1
ATOM 1417 C C . LYS A 1 190 ? -10.329 -6.308 10.984 1.00 87.50 190 LYS A C 1
ATOM 1419 O O . LYS A 1 190 ? -10.225 -6.780 12.110 1.00 87.50 190 LYS A O 1
ATOM 1424 N N . ASN A 1 191 ? -9.275 -5.939 10.261 1.00 81.62 191 ASN A N 1
ATOM 1425 C CA . ASN A 1 191 ? -7.899 -6.055 10.735 1.00 81.62 191 ASN A CA 1
ATOM 1426 C C . ASN A 1 191 ? -7.318 -4.723 11.254 1.00 81.62 191 ASN A C 1
ATOM 1428 O O . ASN A 1 191 ? -6.284 -4.750 11.920 1.00 81.62 191 ASN A O 1
ATOM 1432 N N . LEU A 1 192 ? -7.969 -3.584 10.975 1.00 81.19 192 LEU A N 1
ATOM 1433 C CA . LEU A 1 192 ? -7.595 -2.260 11.498 1.00 81.19 192 LEU A CA 1
ATOM 1434 C C . LEU A 1 192 ? -8.305 -1.899 12.814 1.00 81.19 192 LEU A C 1
ATOM 1436 O O . LEU A 1 192 ? -7.735 -1.224 13.664 1.00 81.19 192 LEU A O 1
ATOM 1440 N N . LYS A 1 193 ? -9.550 -2.323 13.041 1.00 63.81 193 LYS A N 1
ATOM 1441 C CA . LYS A 1 193 ? -10.350 -1.823 14.176 1.00 63.81 193 LYS A CA 1
ATOM 1442 C C . LYS A 1 193 ? -9.873 -2.328 15.534 1.00 63.81 193 LYS A C 1
ATOM 1444 O O . LYS A 1 193 ? -10.167 -3.464 15.880 1.00 63.81 193 LYS A O 1
ATOM 1449 N N . ARG A 1 194 ? -9.205 -1.460 16.311 1.00 51.69 194 ARG A N 1
ATOM 1450 C CA . ARG A 1 194 ? -9.009 -1.596 17.771 1.00 51.69 194 ARG A CA 1
ATOM 1451 C C . ARG A 1 194 ? -10.373 -1.674 18.452 1.00 51.69 194 ARG A C 1
ATOM 1453 O O . ARG A 1 194 ? -11.101 -0.687 18.447 1.00 51.69 194 ARG A O 1
ATOM 1460 N N . GLU A 1 195 ? -10.711 -2.857 18.964 1.00 40.00 195 GLU A N 1
ATOM 1461 C CA . GLU A 1 195 ? -11.741 -3.017 19.999 1.00 40.00 195 GLU A CA 1
ATOM 1462 C C . GLU A 1 195 ? -11.272 -2.392 21.318 1.00 40.00 195 GLU A C 1
ATOM 1464 O O . GLU A 1 195 ? -10.071 -2.551 21.655 1.00 40.00 195 GLU A O 1
#

Organism: NCBI:txid878477

pLDDT: mean 77.72, std 17.95, range [36.91, 97.62]

Radius of gyration: 30.88 Å; chains: 1; bounding box: 35×105×88 Å